Protein AF-A0A8S3FW99-F1 (afdb_monomer)

Sequence (190 aa):
FTRSGIALKIKQLPKLVEIVDQSLYNRVVSLDIELWTFCHRWLFLCFRREFSEEEDTLICFEVVCSHFLEENTLAAERLLHDIQLERAEKKGISTSCSTISTETHSKINEEYGGSFDLFVCIAMISLFRACLFDARDELEALSAIQERQKTLDVRQVLSLAEQLFTIYCKHIATMSSLVTLAATSFDIID

Radius of gyration: 20.22 Å; Cα contacts (8 Å, |Δi|>4): 132; chains: 1; bounding box: 48×47×53 Å

pLDDT: mean 80.84, std 17.65, range [36.06, 98.38]

Nearest PDB structures (foldseek):
  1fkm-assembly1_A  TM=6.945E-01  e=3.158E-02  Saccharomyces cerevisiae
  4ayx-assembly1_A  TM=2.303E-01  e=3.310E+00  Homo sapiens

Structure (mmCIF, N/CA/C/O backbone):
data_AF-A0A8S3FW99-F1
#
_entry.id   AF-A0A8S3FW99-F1
#
loop_
_atom_site.group_PDB
_atom_site.id
_atom_site.type_symbol
_atom_site.label_atom_id
_atom_site.label_alt_id
_atom_site.label_comp_id
_atom_site.label_asym_id
_atom_site.label_entity_id
_atom_site.label_seq_id
_atom_site.pdbx_PDB_ins_code
_atom_site.Cartn_x
_atom_site.Cartn_y
_atom_site.Cartn_z
_atom_site.occupancy
_atom_site.B_iso_or_equiv
_atom_site.auth_seq_id
_atom_site.auth_comp_id
_atom_site.auth_asym_id
_atom_site.auth_atom_id
_atom_site.pdbx_PDB_model_num
ATOM 1 N N . PHE A 1 1 ? 0.950 10.546 -12.100 1.00 50.25 1 PHE A N 1
ATOM 2 C CA . PHE A 1 1 ? -0.344 10.206 -11.470 1.00 50.25 1 PHE A CA 1
ATOM 3 C C . PHE A 1 1 ? -1.527 10.540 -12.385 1.00 50.25 1 PHE A C 1
ATOM 5 O O . PHE A 1 1 ? -2.306 11.440 -12.099 1.00 50.25 1 PHE A O 1
ATOM 12 N N . THR A 1 2 ? -1.680 9.847 -13.515 1.00 59.66 2 THR A N 1
ATOM 13 C CA . THR A 1 2 ? -2.911 9.932 -14.323 1.00 59.66 2 THR A CA 1
ATOM 14 C C . THR A 1 2 ? -3.944 8.943 -13.772 1.00 59.66 2 THR A C 1
ATOM 16 O O . THR A 1 2 ? -3.569 7.913 -13.211 1.00 59.66 2 THR A O 1
ATOM 19 N N . ARG A 1 3 ? -5.249 9.220 -13.929 1.00 59.12 3 ARG A N 1
ATOM 20 C CA . ARG A 1 3 ? -6.316 8.291 -13.492 1.00 59.12 3 ARG A CA 1
ATOM 21 C C . ARG A 1 3 ? -6.171 6.897 -14.115 1.00 59.12 3 ARG A C 1
ATOM 23 O O . ARG A 1 3 ? -6.424 5.905 -13.442 1.00 59.12 3 ARG A O 1
ATOM 30 N N . SER A 1 4 ? -5.716 6.826 -15.369 1.00 63.16 4 SER A N 1
ATOM 31 C CA . SER A 1 4 ? -5.423 5.561 -16.052 1.00 63.16 4 SER A CA 1
ATOM 32 C C . SER A 1 4 ? -4.291 4.780 -15.377 1.00 63.16 4 SER A C 1
ATOM 34 O O . SER A 1 4 ? -4.410 3.570 -15.213 1.00 63.16 4 SER A O 1
ATOM 36 N N . GLY A 1 5 ? -3.240 5.464 -14.915 1.00 79.62 5 GLY A N 1
ATOM 37 C CA . GLY A 1 5 ? -2.130 4.835 -14.196 1.00 79.62 5 GLY A CA 1
ATOM 38 C C . GLY A 1 5 ? -2.535 4.282 -12.828 1.00 79.62 5 GLY A C 1
ATOM 39 O O . GLY A 1 5 ? -2.124 3.186 -12.469 1.00 79.62 5 GLY A O 1
ATOM 40 N N . ILE A 1 6 ? -3.390 4.990 -12.082 1.00 84.62 6 ILE A N 1
ATOM 41 C CA . ILE A 1 6 ? -3.875 4.501 -10.778 1.00 84.62 6 ILE A CA 1
ATOM 42 C C . ILE A 1 6 ? -4.776 3.277 -10.958 1.00 84.62 6 ILE A C 1
ATOM 44 O O . ILE A 1 6 ? -4.629 2.304 -10.229 1.00 84.62 6 ILE A O 1
ATOM 48 N N . ALA A 1 7 ? -5.673 3.282 -11.947 1.00 84.94 7 ALA A N 1
ATOM 49 C CA . ALA A 1 7 ? -6.524 2.125 -12.218 1.00 84.94 7 ALA A CA 1
ATOM 50 C C . ALA A 1 7 ? -5.705 0.867 -12.566 1.00 84.94 7 ALA A C 1
ATOM 52 O O . ALA A 1 7 ? -6.066 -0.228 -12.142 1.00 84.94 7 ALA A O 1
ATOM 53 N N . LEU A 1 8 ? -4.594 1.019 -13.299 1.00 86.44 8 LEU A N 1
ATOM 54 C CA . LEU A 1 8 ? -3.666 -0.082 -13.566 1.00 86.44 8 LEU A CA 1
ATOM 55 C C . LEU A 1 8 ? -3.001 -0.578 -12.273 1.00 86.44 8 LEU A C 1
ATOM 57 O O . LEU A 1 8 ? -3.039 -1.773 -11.997 1.00 86.44 8 LEU A O 1
ATOM 61 N N . LYS A 1 9 ? -2.496 0.341 -11.443 1.00 89.06 9 LYS A N 1
ATOM 62 C CA . LYS A 1 9 ? -1.912 0.036 -10.128 1.00 89.06 9 LYS A CA 1
ATOM 63 C C . LYS A 1 9 ? -2.865 -0.747 -9.220 1.00 89.06 9 LYS A C 1
ATOM 65 O O . LYS A 1 9 ? -2.476 -1.749 -8.628 1.00 89.06 9 LYS A O 1
ATOM 70 N N . ILE A 1 10 ? -4.139 -0.355 -9.165 1.00 89.81 10 ILE A N 1
ATOM 71 C CA . ILE A 1 10 ? -5.154 -1.084 -8.390 1.00 89.81 10 ILE A CA 1
ATOM 72 C C . ILE A 1 10 ? -5.347 -2.515 -8.900 1.00 89.81 10 ILE A C 1
ATOM 74 O O . ILE A 1 10 ? -5.476 -3.432 -8.095 1.00 89.81 10 ILE A O 1
ATOM 78 N N . LYS A 1 11 ? -5.309 -2.737 -10.219 1.00 89.00 11 LYS A N 1
ATOM 79 C CA . LYS A 1 11 ? -5.410 -4.088 -10.796 1.00 89.00 11 LYS A CA 1
ATOM 80 C C . LYS A 1 11 ? -4.202 -4.974 -10.476 1.00 89.00 11 LYS A C 1
ATOM 82 O O . LYS A 1 11 ? -4.342 -6.191 -10.494 1.00 89.00 11 LYS A O 1
ATOM 87 N N . GLN A 1 12 ? -3.043 -4.386 -10.181 1.00 89.62 12 GLN A N 1
ATOM 88 C CA . GLN A 1 12 ? -1.828 -5.124 -9.822 1.00 89.62 12 GLN A CA 1
ATOM 89 C C . GLN A 1 12 ? -1.819 -5.568 -8.351 1.00 89.62 12 GLN A C 1
ATOM 91 O O . GLN A 1 12 ? -1.240 -6.609 -8.037 1.00 89.62 12 GLN A O 1
ATOM 96 N N . LEU A 1 13 ? -2.479 -4.825 -7.451 1.00 90.94 13 LEU A N 1
ATOM 97 C CA . LEU A 1 13 ? -2.467 -5.100 -6.007 1.00 90.94 13 LEU A CA 1
ATOM 98 C C . LEU A 1 13 ? -2.816 -6.549 -5.634 1.00 90.94 13 LEU A C 1
ATOM 100 O O . LEU A 1 13 ? -2.030 -7.140 -4.895 1.00 90.94 13 LEU A O 1
ATOM 104 N N . PRO A 1 14 ? -3.907 -7.167 -6.137 1.00 91.62 14 PRO A N 1
ATOM 105 C CA . PRO A 1 14 ? -4.257 -8.532 -5.750 1.00 91.62 14 PRO A CA 1
ATOM 106 C C . PRO A 1 14 ? -3.128 -9.524 -6.048 1.00 91.62 14 PRO A C 1
ATOM 108 O O . PRO A 1 14 ? -2.795 -10.349 -5.202 1.00 91.62 14 PRO A O 1
ATOM 111 N N . LYS A 1 15 ? -2.489 -9.398 -7.219 1.00 90.56 15 LYS A N 1
ATOM 112 C CA . LYS A 1 15 ? -1.390 -10.279 -7.624 1.00 90.56 15 LYS A CA 1
ATOM 113 C C . LYS A 1 15 ? -0.138 -10.060 -6.779 1.00 90.56 15 LYS A C 1
ATOM 115 O O . LYS A 1 15 ? 0.534 -11.021 -6.419 1.00 90.56 15 LYS A O 1
ATOM 120 N N . LEU A 1 16 ? 0.165 -8.812 -6.430 1.00 92.25 16 LEU A N 1
ATOM 121 C CA . LEU A 1 16 ? 1.292 -8.507 -5.550 1.00 92.25 16 LEU A CA 1
ATOM 122 C C . LEU A 1 16 ? 1.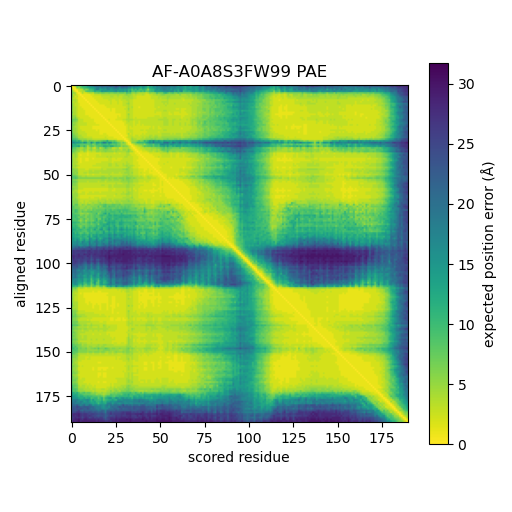066 -9.050 -4.135 1.00 92.25 16 LEU A C 1
ATOM 124 O O . LEU A 1 16 ? 1.985 -9.645 -3.579 1.00 92.25 16 LEU A O 1
ATOM 128 N N . VAL A 1 17 ? -0.145 -8.910 -3.579 1.00 93.88 17 VAL A N 1
ATOM 129 C CA . VAL A 1 17 ? -0.487 -9.489 -2.267 1.00 93.88 17 VAL A CA 1
ATOM 130 C C . VAL A 1 17 ? -0.399 -11.009 -2.306 1.00 93.88 17 VAL A C 1
ATOM 132 O O . VAL A 1 17 ? 0.176 -11.585 -1.395 1.00 93.88 17 VAL A O 1
ATOM 135 N N . GLU A 1 18 ? -0.896 -11.656 -3.362 1.00 93.75 18 GLU A N 1
ATOM 136 C CA . GLU A 1 18 ? -0.771 -13.108 -3.544 1.00 93.75 18 GLU A CA 1
ATOM 137 C C . GLU A 1 18 ? 0.695 -13.569 -3.462 1.00 93.75 18 GLU A C 1
ATOM 139 O O . GLU A 1 18 ? 1.003 -14.529 -2.759 1.00 93.75 18 GLU A O 1
ATOM 144 N N . ILE A 1 19 ? 1.607 -12.845 -4.123 1.00 91.62 19 ILE A N 1
ATOM 145 C CA . ILE A 1 19 ? 3.041 -13.171 -4.148 1.00 91.62 19 ILE A CA 1
ATOM 146 C C . ILE A 1 19 ? 3.689 -13.024 -2.764 1.00 91.62 19 ILE A C 1
ATOM 148 O O . ILE A 1 19 ? 4.514 -13.857 -2.389 1.00 91.62 19 ILE A O 1
ATOM 152 N N . VAL A 1 20 ? 3.364 -11.964 -2.017 1.00 93.06 20 VAL A N 1
ATOM 153 C CA . VAL A 1 20 ? 4.059 -11.656 -0.752 1.00 93.06 20 VAL A CA 1
ATOM 154 C C . VAL A 1 20 ? 3.377 -12.241 0.490 1.00 93.06 20 VAL A C 1
ATOM 156 O O . VAL A 1 20 ? 4.058 -12.509 1.476 1.00 93.06 20 VAL A O 1
ATOM 159 N N . ASP A 1 21 ? 2.058 -12.452 0.460 1.00 94.75 21 ASP A N 1
ATOM 160 C CA . ASP A 1 21 ? 1.259 -13.015 1.555 1.00 94.75 21 ASP A CA 1
ATOM 161 C C . ASP A 1 21 ? -0.040 -13.665 1.033 1.00 94.75 21 ASP A C 1
ATOM 163 O O . ASP A 1 21 ? -1.133 -13.085 1.045 1.00 94.75 21 ASP A O 1
ATOM 167 N N . GLN A 1 22 ? 0.067 -14.932 0.627 1.00 95.12 22 GLN A N 1
ATOM 168 C CA . GLN A 1 22 ? -1.062 -15.729 0.135 1.00 95.12 22 GLN A CA 1
ATOM 169 C C . GLN A 1 22 ? -2.231 -15.815 1.134 1.00 95.12 22 GLN A C 1
ATOM 171 O O . GLN A 1 22 ? -3.397 -15.861 0.739 1.00 95.12 22 GLN A O 1
ATOM 176 N N . SER A 1 23 ? -1.943 -15.864 2.439 1.00 96.56 23 SER A N 1
ATOM 177 C CA . SER A 1 23 ? -2.980 -15.995 3.466 1.00 96.56 23 SER A CA 1
ATOM 178 C C . SER A 1 23 ? -3.817 -14.722 3.565 1.00 96.56 23 SER A C 1
ATOM 180 O O . SER A 1 23 ? -5.042 -14.806 3.672 1.00 96.56 23 SER A O 1
ATOM 182 N N . LEU A 1 24 ? -3.170 -13.558 3.493 1.00 95.19 24 LEU A N 1
ATOM 183 C CA . LEU A 1 24 ? -3.846 -12.267 3.446 1.00 95.19 24 LEU A CA 1
ATOM 184 C C . LEU A 1 24 ? -4.660 -12.113 2.162 1.00 95.19 24 LEU A C 1
ATOM 186 O O . LEU A 1 24 ? -5.820 -11.717 2.237 1.00 95.19 24 LEU A O 1
ATOM 190 N N . TYR A 1 25 ? -4.093 -12.486 1.010 1.00 95.06 25 TYR A N 1
ATOM 191 C CA . TYR A 1 25 ? -4.806 -12.473 -0.271 1.00 95.06 25 TYR A CA 1
ATOM 192 C C . TYR A 1 25 ? -6.108 -13.278 -0.198 1.00 95.06 25 TYR A C 1
ATOM 194 O O . TYR A 1 25 ? -7.185 -12.738 -0.451 1.00 95.06 25 TYR A O 1
ATOM 202 N N . ASN A 1 26 ? -6.022 -14.542 0.232 1.00 95.00 26 ASN A N 1
ATOM 203 C CA . ASN A 1 26 ? -7.188 -15.416 0.361 1.00 95.00 26 ASN A CA 1
ATOM 204 C C . ASN A 1 26 ? -8.242 -14.802 1.286 1.00 95.00 26 ASN A C 1
ATOM 206 O O . ASN A 1 26 ? -9.439 -14.903 1.018 1.00 95.00 26 ASN A O 1
ATOM 210 N N . ARG A 1 27 ? -7.804 -14.145 2.368 1.00 94.31 27 ARG A N 1
ATOM 211 C CA . ARG A 1 27 ? -8.720 -13.500 3.301 1.00 94.31 27 ARG A CA 1
ATOM 212 C C . ARG A 1 27 ? -9.436 -12.309 2.672 1.00 94.31 27 ARG A C 1
ATOM 214 O O . ARG A 1 27 ? -10.660 -12.251 2.756 1.00 94.31 27 ARG A O 1
ATOM 221 N N . VAL A 1 28 ? -8.707 -11.402 2.027 1.00 91.06 28 VAL A N 1
ATOM 222 C CA . VAL A 1 28 ? -9.295 -10.225 1.367 1.00 91.06 28 VAL A CA 1
ATOM 223 C C . VAL A 1 28 ? -10.283 -10.650 0.278 1.00 91.06 28 VAL A C 1
ATOM 225 O O . VAL A 1 28 ? -11.383 -10.112 0.223 1.00 91.06 28 VAL A O 1
ATOM 228 N N . VAL A 1 29 ? -9.941 -11.669 -0.519 1.00 91.38 29 VAL A N 1
ATOM 229 C CA . VAL A 1 29 ? -10.847 -12.235 -1.534 1.00 91.38 29 VAL A CA 1
ATOM 230 C C . VAL A 1 29 ? -12.088 -12.869 -0.898 1.00 91.38 29 VAL A C 1
ATOM 232 O O . VAL A 1 29 ? -13.190 -12.675 -1.395 1.00 91.38 29 VAL A O 1
ATOM 235 N N . SER A 1 30 ? -11.945 -13.598 0.217 1.00 91.94 30 SER A N 1
ATOM 236 C CA . SER A 1 30 ? -13.082 -14.262 0.885 1.00 91.94 30 SER A CA 1
ATOM 237 C C . SER A 1 30 ? -14.131 -13.303 1.446 1.00 91.94 30 SER A C 1
ATOM 239 O O . SER A 1 30 ? -15.276 -13.697 1.644 1.00 91.94 30 SER A O 1
ATOM 241 N N . LEU A 1 31 ? -13.727 -12.070 1.740 1.00 88.62 31 LEU A N 1
ATOM 242 C CA . LEU A 1 31 ? -14.602 -11.033 2.269 1.00 88.62 31 LEU A CA 1
ATOM 243 C C . LEU A 1 31 ? -15.335 -10.271 1.149 1.00 88.62 31 LEU A C 1
ATOM 245 O O . LEU A 1 31 ? -16.085 -9.355 1.465 1.00 88.62 31 LEU A O 1
ATOM 249 N N . ASP A 1 32 ? -15.102 -10.641 -0.122 1.00 76.88 32 ASP A N 1
ATOM 250 C CA . ASP A 1 32 ? -15.601 -9.976 -1.340 1.00 76.88 32 ASP A CA 1
ATOM 251 C C . ASP A 1 32 ? -15.377 -8.459 -1.333 1.00 76.88 32 ASP A C 1
ATOM 253 O O . ASP A 1 32 ? -16.127 -7.690 -1.921 1.00 76.88 32 ASP A O 1
ATOM 257 N N . ILE A 1 33 ? -14.341 -8.011 -0.618 1.00 65.88 33 ILE A N 1
ATOM 258 C CA . ILE A 1 33 ? -14.142 -6.586 -0.407 1.00 65.88 33 ILE A CA 1
ATOM 259 C C . ILE A 1 33 ? -13.664 -5.995 -1.720 1.00 65.88 33 ILE A C 1
ATOM 261 O O . ILE A 1 33 ? -12.615 -6.389 -2.249 1.00 65.88 33 ILE A O 1
ATOM 265 N N . GLU A 1 34 ? -14.289 -4.903 -2.133 1.00 73.94 34 GLU A N 1
ATOM 266 C CA . GLU A 1 34 ? -13.664 -3.944 -3.028 1.00 73.94 34 GLU A CA 1
ATOM 267 C C . GLU A 1 34 ? -12.496 -3.206 -2.323 1.00 73.94 34 GLU A C 1
ATOM 269 O O . GLU A 1 34 ? -12.219 -2.038 -2.576 1.00 73.94 34 GLU A O 1
ATOM 274 N N . LEU A 1 35 ? -11.738 -3.870 -1.437 1.00 69.94 35 LEU A N 1
ATOM 275 C CA . LEU A 1 35 ? -10.621 -3.289 -0.687 1.00 69.94 35 LEU A CA 1
ATOM 276 C C . LEU A 1 35 ? -9.580 -2.704 -1.634 1.00 69.94 35 LEU A C 1
ATOM 278 O O . LEU A 1 35 ? -8.962 -1.676 -1.368 1.00 69.94 35 LEU A O 1
ATOM 282 N N . TRP A 1 36 ? -9.416 -3.351 -2.783 1.00 82.06 36 TRP A N 1
ATOM 283 C CA . TRP A 1 36 ? -8.544 -2.877 -3.841 1.00 82.06 36 TRP A CA 1
ATOM 284 C C . TRP A 1 36 ? -8.996 -1.503 -4.352 1.00 82.06 36 TRP A C 1
ATOM 286 O O . TRP A 1 36 ? -8.158 -0.641 -4.602 1.00 82.06 36 TRP A O 1
ATOM 296 N N . THR A 1 37 ? -10.304 -1.233 -4.433 1.00 78.75 37 THR A N 1
ATOM 297 C CA . THR A 1 37 ? -10.816 0.104 -4.772 1.00 78.75 37 THR A CA 1
ATOM 298 C C . THR A 1 37 ? -10.638 1.086 -3.613 1.00 78.75 37 THR A C 1
ATOM 300 O O . THR A 1 37 ? -10.374 2.261 -3.866 1.00 78.75 37 THR A O 1
ATOM 303 N N . PHE A 1 38 ? -10.643 0.634 -2.354 1.00 81.50 38 PHE A N 1
ATOM 304 C CA . PHE A 1 38 ? -10.309 1.482 -1.201 1.00 81.50 38 PHE A CA 1
ATOM 305 C C . PHE A 1 38 ? -8.886 2.061 -1.301 1.00 81.50 38 PHE A C 1
ATOM 307 O O . PHE A 1 38 ? -8.672 3.256 -1.060 1.00 81.50 38 PHE A O 1
ATOM 314 N N . CYS A 1 39 ? -7.925 1.266 -1.786 1.00 90.31 39 CYS A N 1
ATOM 315 C CA . CYS A 1 39 ? -6.560 1.726 -2.055 1.00 90.31 39 CYS A CA 1
ATOM 316 C C . CYS A 1 39 ? -6.485 2.826 -3.132 1.00 90.31 39 CYS A C 1
ATOM 318 O O . CYS A 1 39 ? -5.484 3.543 -3.200 1.00 90.31 39 CYS A O 1
ATOM 320 N N . HIS A 1 40 ? -7.534 3.037 -3.942 1.00 90.12 40 HIS A N 1
ATOM 321 C CA . HIS A 1 40 ? -7.572 4.141 -4.906 1.00 90.12 40 HIS A CA 1
ATOM 322 C C . HIS A 1 40 ? -7.387 5.487 -4.202 1.00 90.12 40 HIS A C 1
ATOM 324 O O . HIS A 1 40 ? -6.629 6.327 -4.682 1.00 90.12 40 HIS A O 1
ATOM 330 N N . ARG A 1 41 ? -8.049 5.706 -3.054 1.00 90.38 41 ARG A N 1
ATOM 331 C CA . ARG A 1 41 ? -7.915 6.962 -2.298 1.00 90.38 41 ARG A CA 1
ATOM 332 C C . ARG A 1 41 ? -6.488 7.149 -1.790 1.00 90.38 41 ARG A C 1
ATOM 334 O O . ARG A 1 41 ? -5.965 8.259 -1.877 1.00 90.38 41 ARG A O 1
ATOM 341 N N . TRP A 1 42 ? -5.882 6.076 -1.284 1.00 93.25 42 TRP A N 1
ATOM 342 C CA . TRP A 1 42 ? -4.515 6.080 -0.768 1.00 93.25 42 TRP A CA 1
ATOM 343 C C . TRP A 1 42 ? -3.524 6.507 -1.847 1.00 93.25 42 TRP A C 1
ATOM 345 O O . TRP A 1 42 ? -2.809 7.489 -1.665 1.00 93.25 42 TRP A O 1
ATOM 355 N N . LEU A 1 43 ? -3.564 5.852 -3.008 1.00 92.44 43 LEU A N 1
ATOM 356 C CA . LEU A 1 43 ? -2.680 6.170 -4.129 1.00 92.44 43 LEU A CA 1
ATOM 357 C C . LEU A 1 43 ? -2.972 7.549 -4.729 1.00 92.44 43 LEU A C 1
ATOM 359 O O . LEU A 1 43 ? -2.051 8.309 -5.014 1.00 92.44 43 LEU A O 1
ATOM 363 N N . PHE A 1 44 ? -4.250 7.902 -4.908 1.00 91.12 44 PHE A N 1
ATOM 364 C CA . PHE A 1 44 ? -4.643 9.177 -5.517 1.00 91.12 44 PHE A CA 1
ATOM 365 C C . PHE A 1 44 ? -4.203 10.387 -4.689 1.00 91.12 44 PHE A C 1
ATOM 367 O O . PHE A 1 44 ? -3.870 11.429 -5.250 1.00 91.12 44 PHE A O 1
ATOM 374 N N . LEU A 1 45 ? -4.202 10.256 -3.362 1.00 91.56 45 LEU A N 1
ATOM 375 C CA . LEU A 1 45 ? -3.792 11.318 -2.448 1.00 91.56 45 LEU A CA 1
ATOM 376 C C . LEU A 1 45 ? -2.359 11.155 -1.940 1.00 91.56 45 LEU A C 1
ATOM 378 O O . LEU A 1 45 ? -1.981 11.890 -1.031 1.00 91.56 45 LEU A O 1
ATOM 382 N N . CYS A 1 46 ? -1.583 10.209 -2.480 1.00 91.44 46 CYS A N 1
ATOM 383 C CA . CYS A 1 46 ? -0.253 9.849 -1.980 1.00 91.44 46 CYS A CA 1
ATOM 384 C C . CYS A 1 46 ? -0.232 9.721 -0.447 1.00 91.44 46 CYS A C 1
ATOM 386 O O . CYS A 1 46 ? 0.584 10.343 0.225 1.00 91.44 46 CYS A O 1
ATOM 388 N N . PHE A 1 47 ? -1.202 8.988 0.104 1.00 93.94 47 PHE A N 1
ATOM 389 C CA . PHE A 1 47 ? -1.343 8.681 1.531 1.00 93.94 47 PHE A CA 1
ATOM 390 C C . PHE A 1 47 ? -1.566 9.884 2.467 1.00 93.94 47 PHE A C 1
ATOM 392 O O . PHE A 1 47 ? -1.637 9.710 3.682 1.00 93.94 47 PHE A O 1
ATOM 399 N N . ARG A 1 48 ? -1.803 11.096 1.936 1.00 90.44 48 ARG A N 1
ATOM 400 C CA . ARG A 1 48 ? -1.980 12.332 2.732 1.00 90.44 48 ARG A CA 1
ATOM 401 C C . ARG A 1 48 ? -3.096 12.306 3.774 1.00 90.44 48 ARG A C 1
ATOM 403 O O . ARG A 1 48 ? -3.168 13.177 4.631 1.00 90.44 48 ARG A O 1
ATOM 410 N N . ARG A 1 49 ? -4.033 11.366 3.661 1.00 91.44 49 ARG A N 1
ATOM 411 C CA . ARG A 1 49 ? -5.173 11.235 4.574 1.00 91.44 49 ARG A CA 1
ATOM 412 C C . ARG A 1 49 ? -5.042 10.084 5.554 1.00 91.44 49 ARG A C 1
ATOM 414 O O . ARG A 1 49 ? -5.957 9.896 6.350 1.00 91.44 49 ARG A O 1
ATOM 421 N N . GLU A 1 50 ? -3.931 9.366 5.542 1.00 91.88 50 GLU A N 1
ATOM 422 C CA . GLU A 1 50 ? -3.836 8.093 6.248 1.00 91.88 50 GLU A CA 1
ATOM 423 C C . GLU A 1 50 ? -3.144 8.231 7.608 1.00 91.88 50 GLU A C 1
ATOM 425 O O . GLU A 1 50 ? -3.543 7.541 8.530 1.00 91.88 50 GLU A O 1
ATOM 430 N N . PHE A 1 51 ? -2.260 9.214 7.803 1.00 94.38 51 PHE A N 1
ATOM 431 C CA . PHE A 1 51 ? -1.550 9.439 9.076 1.00 94.38 51 PHE A CA 1
ATOM 432 C C . PHE A 1 51 ? -2.175 10.569 9.912 1.00 94.38 51 PHE A C 1
ATOM 434 O O . PHE A 1 51 ? -2.880 11.425 9.359 1.00 94.38 51 PHE A O 1
ATOM 441 N N . SER A 1 52 ? -2.005 10.546 11.241 1.00 91.38 52 SER A N 1
ATOM 442 C CA . SER A 1 52 ? -2.532 11.594 12.134 1.00 91.38 52 SER A CA 1
ATOM 443 C C . SER A 1 52 ? -1.711 12.876 12.048 1.00 91.38 52 SER A C 1
ATOM 445 O O . SER A 1 52 ? -2.293 13.949 11.890 1.00 91.38 52 SER A O 1
ATOM 447 N N . GLU A 1 53 ? -0.386 12.745 12.082 1.00 93.00 53 GLU A N 1
ATOM 448 C CA . GLU A 1 53 ? 0.541 13.868 12.067 1.00 93.00 53 GLU A CA 1
ATOM 449 C C . GLU A 1 53 ? 0.893 14.292 10.635 1.00 93.00 53 GLU A C 1
ATOM 451 O O . GLU A 1 53 ? 1.038 13.477 9.714 1.00 93.00 53 GLU A O 1
ATOM 456 N N . GLU A 1 54 ? 1.050 15.601 10.435 1.00 93.75 54 GLU A N 1
ATOM 457 C CA . GLU A 1 54 ? 1.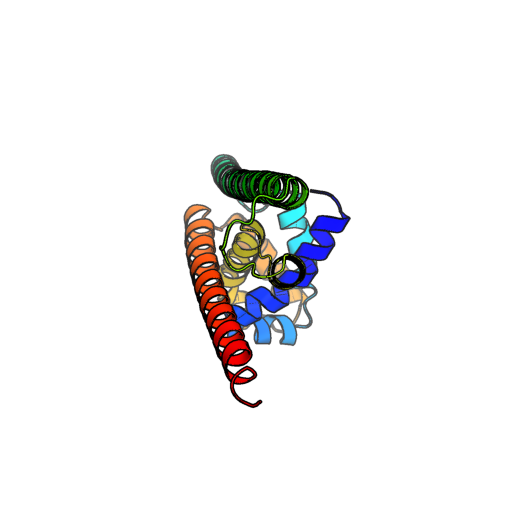484 16.154 9.148 1.00 93.75 54 GLU A CA 1
ATOM 458 C C . GLU A 1 54 ? 2.927 15.740 8.822 1.00 93.75 54 GLU A C 1
ATOM 460 O O . GLU A 1 54 ? 3.227 15.428 7.671 1.00 93.75 54 GLU A O 1
ATOM 465 N N . GLU A 1 55 ? 3.794 15.651 9.835 1.00 95.62 55 GLU A N 1
ATOM 466 C CA . GLU A 1 55 ? 5.176 15.181 9.687 1.00 95.62 55 GLU A CA 1
ATOM 467 C C . GLU A 1 55 ? 5.230 13.754 9.124 1.00 95.62 55 GLU A C 1
ATOM 469 O O . GLU A 1 55 ? 5.931 13.503 8.146 1.00 95.62 55 GLU A O 1
ATOM 474 N N . ASP A 1 56 ? 4.415 12.840 9.654 1.00 95.81 56 ASP A N 1
ATOM 475 C CA . ASP A 1 56 ? 4.334 11.461 9.163 1.00 95.81 56 ASP A CA 1
ATOM 476 C C . ASP A 1 56 ? 3.872 11.400 7.703 1.00 95.81 56 ASP A C 1
ATOM 478 O O . ASP A 1 56 ? 4.393 10.640 6.882 1.00 95.81 56 ASP A O 1
ATOM 482 N N . THR A 1 57 ? 2.912 12.255 7.352 1.00 95.00 57 THR A N 1
ATOM 483 C CA . THR A 1 57 ? 2.448 12.394 5.971 1.00 95.00 57 THR A CA 1
ATOM 484 C C . THR A 1 57 ? 3.569 12.863 5.041 1.00 95.00 57 THR A C 1
ATOM 486 O O . THR A 1 57 ? 3.704 12.330 3.936 1.00 95.00 57 THR A O 1
ATOM 489 N N . LEU A 1 58 ? 4.371 13.841 5.471 1.00 95.62 58 LEU A N 1
ATOM 490 C CA . LEU A 1 58 ? 5.505 14.351 4.701 1.00 95.62 58 LEU A CA 1
ATOM 491 C C . LEU A 1 58 ? 6.590 13.287 4.532 1.00 95.62 58 LEU A C 1
ATOM 493 O O . LEU A 1 58 ? 7.032 13.076 3.407 1.00 95.62 58 LEU A O 1
ATOM 497 N N . ILE A 1 59 ? 6.934 12.552 5.592 1.00 96.62 59 ILE A N 1
ATOM 498 C CA . ILE A 1 59 ? 7.910 11.454 5.533 1.00 96.62 59 ILE A CA 1
ATOM 499 C C . ILE A 1 59 ? 7.472 10.398 4.511 1.00 96.62 59 ILE A C 1
ATOM 501 O O . ILE A 1 59 ? 8.251 10.011 3.638 1.00 96.62 59 ILE A O 1
ATOM 505 N N . CYS A 1 60 ? 6.215 9.947 4.577 1.00 96.81 60 CYS A N 1
ATOM 506 C CA . CYS A 1 60 ? 5.685 8.975 3.619 1.00 96.81 60 CYS A CA 1
ATOM 507 C C . CYS A 1 60 ? 5.754 9.507 2.181 1.00 96.81 60 CYS A C 1
ATOM 509 O O . CYS A 1 60 ? 6.202 8.807 1.270 1.00 96.81 60 CYS A O 1
ATOM 511 N N . PHE A 1 61 ? 5.348 10.763 1.980 1.00 94.94 61 PHE A N 1
ATOM 512 C CA . PHE A 1 61 ? 5.378 11.409 0.674 1.00 94.94 61 PHE A CA 1
ATOM 513 C C . PHE A 1 61 ? 6.802 11.515 0.111 1.00 94.94 61 PHE A C 1
ATOM 515 O O . PHE A 1 61 ? 7.021 11.159 -1.045 1.00 94.94 61 PHE A O 1
ATOM 522 N N . GLU A 1 62 ? 7.767 11.960 0.915 1.00 94.94 62 GLU A N 1
ATOM 523 C CA . GLU A 1 62 ? 9.170 12.103 0.516 1.00 94.94 62 GLU A CA 1
ATOM 524 C C . GLU A 1 62 ? 9.785 10.765 0.106 1.00 94.94 62 GLU A C 1
ATOM 526 O O . GLU A 1 62 ? 10.414 10.681 -0.951 1.00 94.94 62 GLU A O 1
ATOM 531 N N . VAL A 1 63 ? 9.555 9.704 0.883 1.00 95.12 63 VAL A N 1
ATOM 532 C CA . VAL A 1 63 ? 10.071 8.363 0.570 1.00 95.12 63 VAL A CA 1
ATOM 533 C C . VAL A 1 63 ? 9.442 7.816 -0.713 1.00 95.12 63 VAL A C 1
ATOM 535 O O . VAL A 1 63 ? 10.161 7.391 -1.618 1.00 95.12 63 VAL A O 1
ATOM 538 N N . VAL A 1 64 ? 8.113 7.889 -0.851 1.00 92.94 64 VAL A N 1
ATOM 539 C CA . VAL A 1 64 ? 7.411 7.432 -2.064 1.00 92.94 64 VAL A CA 1
ATOM 540 C C . VAL A 1 64 ? 7.874 8.202 -3.303 1.00 92.94 64 VAL A C 1
ATOM 542 O O . VAL A 1 64 ? 8.113 7.606 -4.354 1.00 92.94 64 VAL A O 1
ATOM 545 N N . CYS A 1 65 ? 8.028 9.523 -3.200 1.00 89.56 65 CYS A N 1
ATOM 546 C CA . CYS A 1 65 ? 8.518 10.341 -4.304 1.00 89.56 65 CYS A CA 1
ATOM 547 C C . CYS A 1 65 ? 9.983 10.056 -4.641 1.00 89.56 65 CYS A C 1
ATOM 549 O O . CYS A 1 65 ? 10.323 10.056 -5.822 1.00 89.56 65 CYS A O 1
ATOM 551 N N . SER A 1 66 ? 10.830 9.783 -3.648 1.00 89.94 66 SER A N 1
ATOM 552 C CA . SER A 1 66 ? 12.238 9.438 -3.871 1.00 89.94 66 SER A CA 1
ATOM 553 C C . SER A 1 66 ? 12.365 8.149 -4.680 1.00 89.94 66 SER A C 1
ATOM 555 O O . SER A 1 66 ? 13.028 8.154 -5.716 1.00 89.94 66 SER A O 1
ATOM 557 N N . HIS A 1 67 ? 11.633 7.096 -4.299 1.00 89.38 67 HIS A N 1
ATOM 558 C CA . HIS A 1 67 ? 11.577 5.853 -5.076 1.00 89.38 67 HIS A CA 1
ATOM 559 C C . HIS A 1 67 ? 11.032 6.073 -6.490 1.00 89.38 67 HIS A C 1
ATOM 561 O O . HIS A 1 67 ? 11.604 5.582 -7.458 1.00 89.38 67 HIS A O 1
ATOM 567 N N . PHE A 1 68 ? 9.964 6.859 -6.644 1.00 82.44 68 PHE A N 1
ATOM 568 C CA . PHE A 1 68 ? 9.417 7.169 -7.967 1.00 82.44 68 PHE A CA 1
ATOM 569 C C . PHE A 1 68 ? 10.425 7.906 -8.866 1.00 82.44 68 PHE A C 1
ATOM 571 O O . PHE A 1 68 ? 10.491 7.660 -10.072 1.00 82.44 68 PHE A O 1
ATOM 578 N N . LEU A 1 69 ? 11.203 8.835 -8.307 1.00 76.25 69 LEU A N 1
ATOM 579 C CA . LEU A 1 69 ? 12.244 9.546 -9.049 1.00 76.25 69 LEU A CA 1
ATOM 580 C C . LEU A 1 69 ? 13.404 8.620 -9.420 1.00 76.25 69 LEU A C 1
ATOM 582 O O . LEU A 1 69 ? 13.889 8.692 -10.549 1.00 76.25 69 LEU A O 1
ATOM 586 N N . GLU A 1 70 ? 13.817 7.740 -8.512 1.00 82.69 70 GLU A N 1
ATOM 587 C CA . GLU A 1 70 ? 14.848 6.732 -8.763 1.00 82.69 70 GLU A CA 1
ATOM 588 C C . GLU A 1 70 ? 14.428 5.767 -9.883 1.00 82.69 70 GLU A C 1
ATOM 590 O O . GLU A 1 70 ? 15.159 5.613 -10.863 1.00 82.69 70 GLU A O 1
ATOM 595 N N . GLU A 1 71 ? 13.217 5.203 -9.806 1.00 77.62 71 GLU A N 1
ATOM 596 C CA . GLU A 1 71 ? 12.643 4.320 -10.832 1.00 77.62 71 GLU A CA 1
ATOM 597 C C . GLU A 1 71 ? 12.648 4.990 -12.217 1.00 77.62 71 GLU A C 1
ATOM 599 O O . GLU A 1 71 ? 13.093 4.400 -13.204 1.00 77.62 71 GLU A O 1
ATOM 604 N N . ASN A 1 72 ? 12.204 6.249 -12.296 1.00 70.94 72 ASN A N 1
ATOM 605 C CA . ASN A 1 72 ? 12.180 6.994 -13.556 1.00 70.94 72 ASN A CA 1
ATOM 606 C C . ASN A 1 72 ? 13.578 7.352 -14.068 1.00 70.94 72 ASN A C 1
ATOM 608 O O . ASN A 1 72 ? 13.791 7.372 -15.280 1.00 70.94 72 ASN A O 1
ATOM 612 N N . THR A 1 73 ? 14.524 7.639 -13.171 1.00 73.69 73 THR A N 1
ATOM 613 C CA . THR A 1 73 ? 15.913 7.939 -13.544 1.00 73.69 73 THR A CA 1
ATOM 614 C C . THR A 1 73 ? 16.560 6.705 -14.161 1.00 73.69 73 THR A C 1
ATOM 616 O O . THR A 1 73 ? 17.067 6.775 -15.280 1.00 73.69 73 THR A O 1
ATOM 619 N N . LEU A 1 74 ? 16.430 5.548 -13.506 1.00 75.88 74 LEU A N 1
ATOM 620 C CA . LEU A 1 74 ? 16.915 4.269 -14.024 1.00 75.88 74 LEU A CA 1
ATOM 621 C C . LEU A 1 74 ? 16.246 3.897 -15.355 1.00 75.88 74 LEU A C 1
ATOM 623 O O . LEU A 1 74 ? 16.911 3.409 -16.270 1.00 75.88 74 LEU A O 1
ATOM 627 N N . ALA A 1 75 ? 14.939 4.135 -15.497 1.00 73.06 75 ALA A N 1
ATOM 628 C CA . ALA A 1 75 ? 14.229 3.897 -16.752 1.00 73.06 75 ALA A CA 1
ATOM 629 C C . ALA A 1 75 ? 14.735 4.804 -17.890 1.00 73.06 75 ALA A C 1
ATOM 631 O O . ALA A 1 75 ? 14.913 4.337 -19.017 1.00 73.06 75 ALA A O 1
ATOM 632 N N . ALA A 1 76 ? 15.009 6.081 -17.604 1.00 69.19 76 ALA A N 1
ATOM 633 C CA . ALA A 1 76 ? 15.557 7.022 -18.578 1.00 69.19 76 ALA A CA 1
ATOM 634 C C . ALA A 1 76 ? 16.985 6.647 -19.010 1.00 69.19 76 ALA A C 1
ATOM 636 O O . ALA A 1 76 ? 17.299 6.705 -20.199 1.00 69.19 76 ALA A O 1
ATOM 637 N N . GLU A 1 77 ? 17.835 6.220 -18.073 1.00 73.00 77 GLU A N 1
ATOM 638 C CA . GLU A 1 77 ? 19.191 5.742 -18.366 1.00 73.00 77 GLU A CA 1
ATOM 639 C C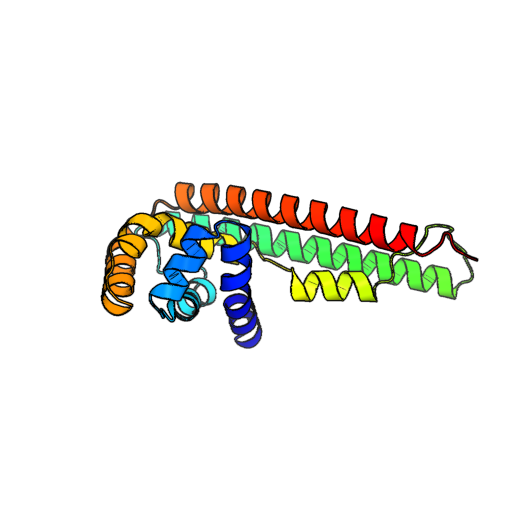 . GLU A 1 77 ? 19.181 4.505 -19.270 1.00 73.00 77 GLU A C 1
ATOM 641 O O . GLU A 1 77 ? 19.914 4.466 -20.261 1.00 73.00 77 GLU A O 1
ATOM 646 N N . ARG A 1 78 ? 18.302 3.530 -18.990 1.00 78.25 78 ARG A N 1
ATOM 647 C CA . ARG A 1 78 ? 18.115 2.344 -19.845 1.00 78.25 78 ARG A CA 1
ATOM 648 C C . ARG A 1 78 ? 17.684 2.729 -21.257 1.00 78.25 78 ARG A C 1
ATOM 650 O O . ARG A 1 78 ? 18.301 2.291 -22.219 1.00 78.25 78 ARG A O 1
ATOM 657 N N . LEU A 1 79 ? 16.701 3.621 -21.385 1.00 75.25 79 LEU A N 1
ATOM 658 C CA . LEU A 1 79 ? 16.240 4.094 -22.692 1.00 75.25 79 LEU A CA 1
ATOM 659 C C . LEU A 1 79 ? 17.364 4.778 -23.488 1.00 75.25 79 LEU A C 1
ATOM 661 O O . LEU A 1 79 ? 17.496 4.565 -24.693 1.00 75.25 79 LEU A O 1
ATOM 665 N N . LEU A 1 80 ? 18.185 5.605 -22.835 1.00 79.94 80 LEU A N 1
ATOM 666 C CA . LEU A 1 80 ? 19.328 6.249 -23.486 1.00 79.94 80 LEU A CA 1
ATOM 667 C C . LEU A 1 80 ? 20.373 5.231 -23.945 1.00 79.94 80 LEU A C 1
ATOM 669 O O . LEU A 1 80 ? 20.898 5.373 -25.052 1.00 79.94 80 LEU A O 1
ATOM 673 N N . HIS A 1 81 ? 20.660 4.225 -23.121 1.00 78.31 81 HIS A N 1
ATOM 674 C CA . HIS A 1 81 ? 21.556 3.130 -23.472 1.00 78.31 81 HIS A CA 1
ATOM 675 C C . HIS A 1 81 ? 21.037 2.352 -24.693 1.00 78.31 81 HIS A C 1
ATOM 677 O O . HIS A 1 81 ? 21.782 2.148 -25.652 1.00 78.31 81 HIS A O 1
ATOM 683 N N . ASP A 1 82 ? 19.748 2.013 -24.722 1.00 78.19 82 ASP A N 1
ATOM 684 C CA . ASP A 1 82 ? 19.128 1.284 -25.835 1.00 78.19 82 ASP A CA 1
ATOM 685 C C . ASP A 1 82 ? 19.182 2.094 -27.141 1.00 78.19 82 ASP A C 1
ATOM 687 O O . ASP A 1 82 ? 19.595 1.589 -28.186 1.00 78.19 82 ASP A O 1
ATOM 691 N N . ILE A 1 83 ? 18.889 3.400 -27.080 1.00 82.44 83 ILE A N 1
ATOM 692 C CA . ILE A 1 83 ? 19.020 4.310 -28.231 1.00 82.44 83 ILE A CA 1
ATOM 693 C C . ILE A 1 83 ? 20.471 4.365 -28.739 1.00 82.44 83 ILE A C 1
ATOM 695 O O . ILE A 1 83 ? 20.707 4.489 -29.945 1.00 82.44 83 ILE A O 1
ATOM 699 N N . GLN A 1 84 ? 21.460 4.332 -27.842 1.00 85.38 84 GLN A N 1
ATOM 700 C CA . GLN A 1 84 ? 22.873 4.315 -28.226 1.00 85.38 84 GLN A CA 1
ATOM 701 C C . GLN A 1 84 ? 23.250 2.999 -28.913 1.00 85.38 84 GLN A C 1
ATOM 703 O O . GLN A 1 84 ? 23.941 3.046 -29.935 1.00 85.38 84 GLN A O 1
ATOM 708 N N . LEU A 1 85 ? 22.757 1.866 -28.406 1.00 81.00 85 LEU A N 1
ATOM 709 C CA . LEU A 1 85 ? 22.978 0.543 -28.987 1.00 81.00 85 LEU A CA 1
ATOM 710 C C . LEU A 1 85 ? 22.396 0.463 -30.404 1.00 81.00 85 LEU A C 1
ATOM 712 O O . LEU A 1 85 ? 23.132 0.186 -31.350 1.00 81.00 85 LEU A O 1
ATOM 716 N N . GLU A 1 86 ? 21.130 0.852 -30.590 1.00 83.38 86 GLU A N 1
ATOM 717 C CA . GLU A 1 86 ? 20.490 0.881 -31.914 1.00 83.38 86 GLU A CA 1
ATOM 718 C C . GLU A 1 86 ? 21.247 1.772 -32.911 1.00 83.38 86 GLU A C 1
ATOM 720 O O . GLU A 1 86 ? 21.336 1.484 -34.109 1.00 83.38 86 GLU A O 1
ATOM 725 N N . ARG A 1 87 ? 21.793 2.902 -32.442 1.00 84.75 87 ARG A N 1
ATOM 726 C CA . ARG A 1 87 ? 22.594 3.808 -33.280 1.00 84.75 87 ARG A CA 1
ATOM 727 C C . ARG A 1 87 ? 23.950 3.210 -33.650 1.00 84.75 87 ARG A C 1
ATOM 729 O O . ARG A 1 87 ? 24.454 3.539 -34.725 1.00 84.75 87 ARG A O 1
ATOM 736 N N . ALA A 1 88 ? 24.550 2.393 -32.787 1.00 81.12 88 ALA A N 1
ATOM 737 C CA . ALA A 1 88 ? 25.801 1.692 -33.066 1.00 81.12 88 ALA A CA 1
ATOM 738 C C . ALA A 1 88 ? 25.585 0.548 -34.071 1.00 81.12 88 ALA A C 1
ATOM 740 O O . ALA A 1 88 ? 26.331 0.447 -35.049 1.00 81.12 88 ALA A O 1
ATOM 741 N N . GLU A 1 89 ? 24.504 -0.219 -33.907 1.00 80.88 89 GLU A N 1
ATOM 742 C CA . GLU A 1 89 ? 24.085 -1.275 -34.837 1.00 80.88 89 GLU A CA 1
ATOM 743 C C . GLU A 1 89 ? 23.801 -0.715 -36.236 1.00 80.88 89 GLU A C 1
ATOM 745 O O . GLU A 1 89 ? 24.341 -1.204 -37.229 1.00 80.88 89 GLU A O 1
ATOM 750 N N . LYS A 1 90 ? 23.052 0.395 -36.330 1.00 80.19 90 LYS A N 1
ATOM 751 C CA . LYS A 1 90 ? 22.781 1.091 -37.606 1.00 80.19 90 LYS A CA 1
ATOM 752 C C . LYS A 1 90 ? 24.040 1.641 -38.287 1.00 80.19 90 LYS A C 1
ATOM 754 O O . LYS A 1 90 ? 24.011 1.910 -39.485 1.00 80.19 90 LYS A O 1
ATOM 759 N N . LYS A 1 91 ? 25.140 1.819 -37.550 1.00 82.19 91 LYS A N 1
ATOM 760 C CA . LYS A 1 91 ? 26.447 2.244 -38.080 1.00 82.19 91 LYS A CA 1
ATOM 761 C C . LYS A 1 91 ? 27.372 1.069 -38.425 1.00 82.19 91 LYS A C 1
ATOM 763 O O . LYS A 1 91 ? 28.516 1.309 -38.800 1.00 82.19 91 LYS A O 1
ATOM 768 N N . GLY A 1 92 ? 26.897 -0.175 -38.321 1.00 67.50 92 GLY A N 1
ATOM 769 C CA . GLY A 1 92 ? 27.672 -1.375 -38.648 1.00 67.50 92 GLY A CA 1
ATOM 770 C C . GLY A 1 92 ? 28.742 -1.730 -37.612 1.00 67.50 92 GLY A C 1
ATOM 771 O O . GLY A 1 92 ? 29.656 -2.490 -37.920 1.00 67.50 92 GLY A O 1
ATOM 772 N N . ILE A 1 93 ? 28.655 -1.183 -36.394 1.00 65.12 93 ILE A N 1
ATOM 773 C CA . ILE A 1 93 ? 29.547 -1.543 -35.288 1.00 65.12 93 ILE A CA 1
ATOM 774 C C . ILE A 1 93 ? 28.913 -2.741 -34.577 1.00 65.12 93 ILE A C 1
ATOM 776 O O . ILE A 1 93 ? 28.035 -2.581 -33.731 1.00 65.12 93 ILE A O 1
ATOM 780 N N . SER A 1 94 ? 29.323 -3.953 -34.958 1.00 56.00 94 SER A N 1
ATOM 781 C CA . SER A 1 94 ? 28.892 -5.1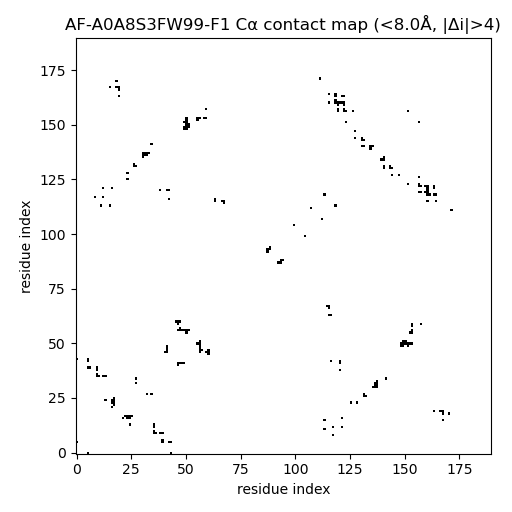88 -34.298 1.00 56.00 94 SER A CA 1
ATOM 782 C C . SER A 1 94 ? 29.514 -5.281 -32.905 1.00 56.00 94 SER A C 1
ATOM 784 O O . SER A 1 94 ? 30.653 -5.717 -32.749 1.00 56.00 94 SER A O 1
ATOM 786 N N . THR A 1 95 ? 28.766 -4.873 -31.883 1.00 55.53 95 THR A N 1
ATOM 787 C CA . THR A 1 95 ? 29.125 -5.144 -30.487 1.00 55.53 95 THR A CA 1
ATOM 788 C C . THR A 1 95 ? 28.576 -6.523 -30.128 1.00 55.53 95 THR A C 1
ATOM 790 O O . THR A 1 95 ? 27.368 -6.719 -30.076 1.00 55.53 95 THR A O 1
ATOM 793 N N . SER A 1 96 ? 29.458 -7.499 -29.917 1.00 49.53 96 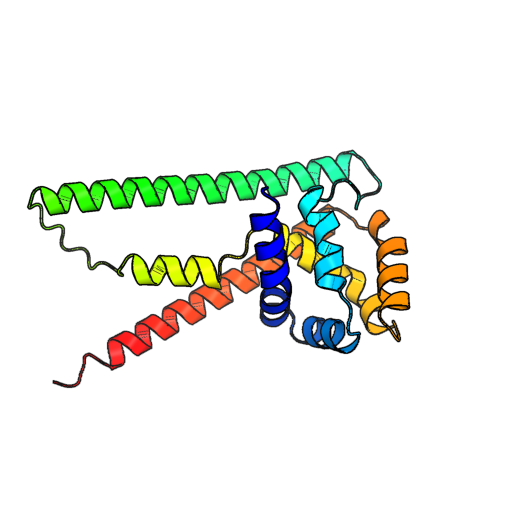SER A N 1
ATOM 794 C CA . SER A 1 96 ? 29.127 -8.895 -29.602 1.00 49.53 96 SER A CA 1
ATOM 795 C C . SER A 1 96 ? 28.642 -9.080 -28.154 1.00 49.53 96 SER A C 1
ATOM 797 O O . SER A 1 96 ? 29.237 -9.843 -27.393 1.00 49.53 96 SER A O 1
ATOM 799 N N . CYS A 1 97 ? 27.596 -8.362 -27.746 1.00 47.75 97 CYS A N 1
ATOM 800 C CA . CYS A 1 97 ? 26.915 -8.596 -26.475 1.00 47.75 97 CYS A CA 1
ATOM 801 C C . CYS A 1 97 ? 25.493 -9.069 -26.782 1.00 47.75 97 CYS A C 1
ATOM 803 O O . CYS A 1 97 ? 24.691 -8.317 -27.329 1.00 47.75 97 CYS A O 1
ATOM 805 N N . SER A 1 98 ? 25.230 -10.345 -26.503 1.00 44.28 98 SER A N 1
ATOM 806 C CA . SER A 1 98 ? 23.970 -11.034 -26.774 1.00 44.28 98 SER A CA 1
ATOM 807 C C . SER A 1 98 ? 22.787 -10.283 -26.165 1.00 44.28 98 SER A C 1
ATOM 809 O O . SER A 1 98 ? 22.668 -10.158 -24.945 1.00 44.28 98 SER A O 1
ATOM 811 N N . THR A 1 99 ? 21.918 -9.796 -27.037 1.00 44.72 99 THR A N 1
ATOM 812 C CA . THR A 1 99 ? 20.693 -9.075 -26.728 1.00 44.72 99 THR A CA 1
ATOM 813 C C . THR A 1 99 ? 19.634 -10.035 -26.194 1.00 44.72 99 THR A C 1
ATOM 815 O O . THR A 1 99 ? 19.113 -10.882 -26.916 1.00 44.72 99 THR A O 1
ATOM 818 N N . ILE A 1 100 ? 19.257 -9.868 -24.925 1.00 47.72 100 ILE A N 1
ATOM 819 C CA . ILE A 1 100 ? 17.894 -10.202 -24.509 1.00 47.72 100 ILE A CA 1
AT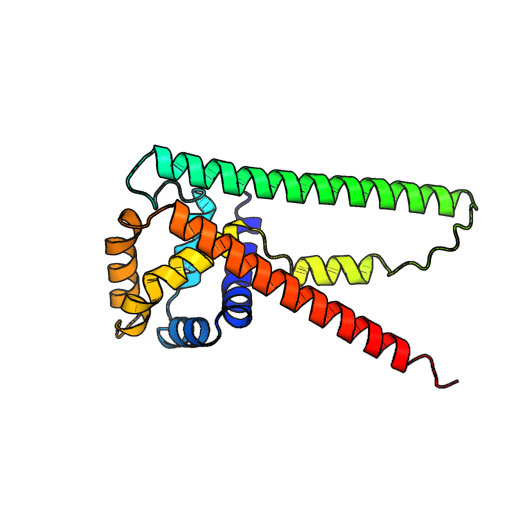OM 820 C C . ILE A 1 100 ? 17.010 -9.188 -25.238 1.00 47.72 100 ILE A C 1
ATOM 822 O O . ILE A 1 100 ? 17.124 -7.984 -25.017 1.00 47.72 100 ILE A O 1
ATOM 826 N N . SER A 1 101 ? 16.194 -9.669 -26.169 1.00 44.22 101 SER A N 1
ATOM 827 C CA . SER A 1 101 ? 15.295 -8.854 -26.981 1.00 44.22 101 SER A CA 1
ATOM 828 C C . SER A 1 101 ? 14.398 -7.970 -26.103 1.00 44.22 101 SER A C 1
ATOM 830 O O . SER A 1 101 ? 13.749 -8.431 -25.159 1.00 44.22 101 SER A O 1
ATOM 832 N N . THR A 1 102 ? 14.357 -6.680 -26.436 1.00 46.97 102 THR A N 1
ATOM 833 C CA . THR A 1 102 ? 13.607 -5.604 -25.764 1.00 46.97 102 THR A CA 1
ATOM 834 C C . THR A 1 102 ? 12.108 -5.897 -25.614 1.00 46.97 102 THR A C 1
ATOM 836 O O . THR A 1 102 ? 11.490 -5.455 -24.646 1.00 46.97 102 THR A O 1
ATOM 839 N N . GLU A 1 103 ? 11.530 -6.720 -26.492 1.00 42.34 103 GLU A N 1
ATOM 840 C CA . GLU A 1 103 ? 10.133 -7.176 -26.405 1.00 42.34 103 GLU A CA 1
ATOM 841 C C . GLU A 1 103 ? 9.855 -8.080 -25.190 1.00 42.34 103 GLU A C 1
ATOM 843 O O . GLU A 1 103 ? 8.745 -8.083 -24.652 1.00 42.34 103 GLU A O 1
ATOM 848 N N . THR A 1 104 ? 10.857 -8.831 -24.727 1.00 40.53 104 THR A N 1
ATOM 849 C CA . THR A 1 104 ? 10.717 -9.748 -23.586 1.00 40.53 104 THR A CA 1
ATOM 850 C C . THR A 1 104 ? 10.799 -8.980 -22.265 1.00 40.53 104 THR A C 1
ATOM 852 O O . THR A 1 104 ? 10.022 -9.226 -21.345 1.00 40.53 104 THR A O 1
ATOM 855 N N . HIS A 1 105 ? 11.680 -7.977 -22.189 1.00 40.78 105 HIS A N 1
ATOM 856 C CA . HIS A 1 105 ? 11.810 -7.114 -21.013 1.00 40.78 105 HIS A CA 1
ATOM 857 C C . HIS A 1 105 ? 10.630 -6.147 -20.841 1.00 40.78 105 HIS A C 1
ATOM 859 O O . HIS A 1 105 ? 10.243 -5.890 -19.701 1.00 40.78 105 HIS A O 1
ATOM 865 N N . SER A 1 106 ? 10.027 -5.641 -21.927 1.00 41.53 106 SER A N 1
ATOM 866 C CA . SER A 1 106 ? 8.868 -4.739 -21.820 1.00 41.53 106 SER A CA 1
ATOM 867 C C . SER A 1 106 ? 7.624 -5.462 -21.294 1.00 41.53 106 SER A C 1
ATOM 869 O O . SER A 1 106 ? 6.929 -4.917 -20.441 1.00 41.53 106 SER A O 1
ATOM 871 N N . LYS A 1 107 ? 7.384 -6.713 -21.717 1.00 39.31 107 LYS A N 1
ATOM 872 C CA . LYS A 1 107 ? 6.264 -7.531 -21.218 1.00 39.31 107 LYS A CA 1
ATOM 873 C C . LYS A 1 107 ? 6.424 -7.911 -19.749 1.00 39.31 107 LYS A C 1
ATOM 875 O O . LYS A 1 107 ? 5.467 -7.801 -18.992 1.00 39.31 107 LYS A O 1
ATOM 880 N N . ILE A 1 108 ? 7.636 -8.274 -19.321 1.00 44.53 108 ILE A N 1
ATOM 881 C CA . ILE A 1 108 ? 7.915 -8.566 -17.906 1.00 44.53 108 ILE A CA 1
ATOM 882 C C . ILE A 1 108 ? 7.715 -7.305 -17.045 1.00 44.53 108 ILE A C 1
ATOM 884 O O . ILE A 1 108 ? 7.164 -7.398 -15.953 1.00 44.53 108 ILE A O 1
ATOM 888 N N . ASN A 1 109 ? 8.089 -6.120 -17.539 1.00 46.09 109 ASN A N 1
ATOM 889 C CA . ASN A 1 109 ? 7.872 -4.860 -16.818 1.00 46.09 109 ASN A CA 1
ATOM 890 C C . ASN A 1 109 ? 6.398 -4.418 -16.776 1.00 46.09 109 ASN A C 1
ATOM 892 O O . ASN A 1 109 ? 5.986 -3.802 -15.797 1.00 46.09 109 ASN A O 1
ATOM 896 N N . GLU A 1 110 ? 5.597 -4.705 -17.804 1.00 50.19 110 GLU A N 1
ATOM 897 C CA . GLU A 1 110 ? 4.161 -4.380 -17.804 1.00 50.19 110 GLU A CA 1
ATOM 898 C C . GLU A 1 110 ? 3.335 -5.359 -16.954 1.00 50.19 110 GLU A C 1
ATOM 900 O O . GLU A 1 110 ? 2.372 -4.947 -16.306 1.00 50.19 110 GLU A O 1
ATOM 905 N N . GLU A 1 111 ? 3.725 -6.635 -16.902 1.00 50.25 111 GLU A N 1
ATOM 906 C CA . GLU A 1 111 ? 3.002 -7.684 -16.169 1.00 50.25 111 GLU A CA 1
ATOM 907 C C . GLU A 1 111 ? 3.462 -7.818 -14.699 1.00 50.25 111 GLU A C 1
ATOM 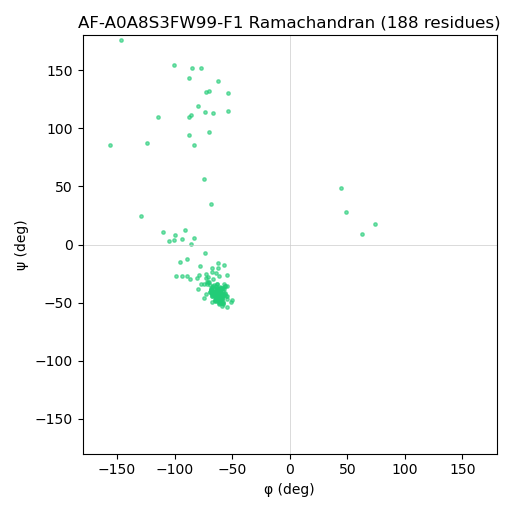909 O O . GLU A 1 111 ? 2.661 -8.161 -13.829 1.00 50.25 111 GLU A O 1
ATOM 914 N N . TYR A 1 112 ? 4.717 -7.452 -14.396 1.00 52.81 112 TYR A N 1
ATOM 915 C CA . TYR A 1 112 ? 5.350 -7.559 -13.070 1.00 52.81 112 TYR A CA 1
ATOM 916 C C . TYR A 1 112 ? 6.018 -6.241 -12.601 1.00 52.81 112 TYR A C 1
ATOM 918 O O . TYR A 1 112 ? 6.937 -6.234 -11.778 1.00 52.81 112 TYR A O 1
ATOM 926 N N . GLY A 1 113 ? 5.588 -5.082 -13.097 1.00 65.00 113 GLY A N 1
ATOM 927 C CA . GLY A 1 113 ? 6.083 -3.779 -12.635 1.00 65.00 113 GLY A CA 1
ATOM 928 C C . GLY A 1 113 ? 5.372 -3.304 -11.369 1.00 65.00 113 GLY A C 1
ATOM 929 O O . GLY A 1 113 ? 4.393 -2.565 -11.463 1.00 65.00 113 GLY A O 1
ATOM 930 N N . GLY A 1 114 ? 5.833 -3.730 -10.189 1.00 72.31 114 GLY A N 1
ATOM 931 C CA . GLY A 1 114 ? 5.328 -3.235 -8.906 1.00 72.31 114 GLY A CA 1
ATOM 932 C C . GLY A 1 114 ? 6.082 -1.983 -8.456 1.00 72.31 114 GLY A C 1
ATOM 933 O O . GLY A 1 114 ? 7.242 -2.091 -8.072 1.00 72.31 114 GLY A O 1
ATOM 934 N N . SER A 1 115 ? 5.441 -0.813 -8.478 1.00 88.94 115 SER A N 1
ATOM 935 C CA . SER A 1 115 ? 6.032 0.428 -7.953 1.00 88.94 115 SER A CA 1
ATOM 936 C C . SER A 1 115 ? 5.979 0.481 -6.425 1.00 88.94 115 SER A C 1
ATOM 938 O O . SER A 1 115 ? 5.059 -0.071 -5.818 1.00 88.94 115 SER A O 1
ATOM 940 N N . PHE A 1 116 ? 6.925 1.180 -5.791 1.00 92.06 116 PHE A N 1
ATOM 941 C CA . PHE A 1 116 ? 7.055 1.192 -4.323 1.00 92.06 116 PHE A CA 1
ATOM 942 C C . PHE A 1 116 ? 5.775 1.603 -3.561 1.00 92.06 116 PHE A C 1
ATOM 944 O O . PHE A 1 116 ? 5.452 1.029 -2.522 1.00 92.06 116 PHE A O 1
ATOM 951 N N . ASP A 1 117 ? 4.978 2.532 -4.096 1.00 94.12 117 ASP A N 1
ATOM 952 C CA . ASP A 1 117 ? 3.696 2.942 -3.498 1.00 94.12 117 ASP A CA 1
ATOM 953 C C . ASP A 1 117 ? 2.669 1.800 -3.385 1.00 94.12 117 ASP A C 1
ATOM 955 O O . ASP A 1 117 ? 1.853 1.798 -2.463 1.00 94.12 117 ASP A O 1
ATOM 959 N N . LEU A 1 118 ? 2.734 0.785 -4.253 1.00 94.50 118 LEU A N 1
ATOM 960 C CA . LEU A 1 118 ? 1.918 -0.423 -4.109 1.00 94.50 118 LEU A CA 1
ATOM 961 C C . LEU A 1 118 ? 2.316 -1.212 -2.863 1.00 94.50 118 LEU A C 1
ATOM 963 O O . LEU A 1 118 ? 1.447 -1.699 -2.148 1.00 94.50 118 LEU A O 1
ATOM 967 N N . PHE A 1 119 ? 3.609 -1.287 -2.551 1.00 95.81 119 PHE A N 1
ATOM 968 C CA . PHE A 1 119 ? 4.097 -1.972 -1.353 1.00 95.81 119 PHE A CA 1
ATOM 969 C C . PHE A 1 119 ? 3.755 -1.212 -0.074 1.00 95.81 119 PHE A C 1
ATOM 971 O O . PHE A 1 119 ? 3.508 -1.847 0.948 1.00 95.81 119 PHE A O 1
ATOM 978 N N . VAL A 1 120 ? 3.623 0.116 -0.141 1.00 96.88 120 VAL A N 1
ATOM 979 C CA . VAL A 1 120 ? 3.038 0.912 0.949 1.00 96.88 120 VAL A CA 1
ATOM 980 C C . VAL A 1 120 ? 1.569 0.535 1.168 1.00 96.88 120 VAL A C 1
ATOM 982 O O . VAL A 1 120 ? 1.172 0.290 2.306 1.00 96.88 120 VAL A O 1
ATOM 985 N N . CYS A 1 121 ? 0.764 0.392 0.104 1.00 95.62 121 CYS A N 1
ATOM 986 C CA . CYS A 1 121 ? -0.610 -0.110 0.241 1.00 95.62 121 CYS A CA 1
ATOM 987 C C . CYS A 1 121 ? -0.646 -1.506 0.876 1.00 95.62 121 CYS A C 1
ATOM 989 O O . CYS A 1 121 ? -1.418 -1.729 1.806 1.00 95.62 121 CYS A O 1
ATOM 991 N N . ILE A 1 122 ? 0.192 -2.435 0.409 1.00 95.56 122 ILE A N 1
ATOM 992 C CA . ILE A 1 122 ? 0.227 -3.803 0.943 1.00 95.56 122 ILE A CA 1
ATOM 993 C C . ILE A 1 122 ? 0.660 -3.799 2.410 1.00 95.56 122 ILE A C 1
ATOM 995 O O . ILE A 1 122 ? 0.042 -4.482 3.220 1.00 95.56 122 ILE A O 1
ATOM 999 N N . ALA A 1 123 ? 1.660 -2.998 2.781 1.00 97.38 123 ALA A N 1
ATOM 1000 C CA . ALA A 1 123 ? 2.086 -2.848 4.167 1.00 97.38 123 ALA A CA 1
ATOM 1001 C C . ALA A 1 123 ? 0.942 -2.358 5.064 1.00 97.38 123 ALA A C 1
ATOM 1003 O O . ALA A 1 123 ? 0.705 -2.940 6.121 1.00 97.38 123 ALA A O 1
ATOM 1004 N N . MET A 1 124 ? 0.184 -1.347 4.628 1.00 95.88 124 MET A N 1
ATOM 1005 C CA . MET A 1 124 ? -0.993 -0.882 5.367 1.00 95.88 124 MET A CA 1
ATOM 1006 C C . MET A 1 124 ? -2.044 -1.992 5.522 1.00 95.88 124 MET A C 1
ATOM 1008 O O . MET A 1 124 ? -2.502 -2.233 6.635 1.00 95.88 124 MET A O 1
ATOM 1012 N N . ILE A 1 125 ? -2.381 -2.721 4.449 1.00 94.75 125 ILE A N 1
ATOM 1013 C CA . ILE A 1 125 ? -3.320 -3.862 4.508 1.00 94.75 125 ILE A CA 1
ATOM 1014 C C . ILE A 1 125 ? -2.816 -4.925 5.498 1.00 94.75 125 ILE A C 1
ATOM 1016 O O . ILE A 1 125 ? -3.586 -5.422 6.319 1.00 94.75 125 ILE A O 1
ATOM 1020 N N . SER A 1 126 ? -1.520 -5.235 5.473 1.00 95.88 126 SER A N 1
ATOM 1021 C CA . SER A 1 126 ? -0.883 -6.183 6.391 1.00 95.88 126 SER A CA 1
ATOM 1022 C C . SER A 1 126 ? -0.936 -5.727 7.850 1.00 95.88 126 SER A C 1
ATOM 1024 O O . SER A 1 126 ? -1.099 -6.554 8.744 1.00 95.88 126 SER A O 1
ATOM 1026 N N . LEU A 1 127 ? -0.859 -4.424 8.126 1.00 96.31 127 LEU A N 1
ATOM 1027 C CA . LEU A 1 127 ? -1.030 -3.894 9.484 1.00 96.31 127 LEU A CA 1
ATOM 1028 C C . LEU A 1 127 ? -2.493 -3.946 9.950 1.00 96.31 127 LEU A C 1
ATOM 1030 O O . LEU A 1 127 ? -2.756 -4.085 11.144 1.00 96.31 127 LEU A O 1
ATOM 1034 N N . PHE A 1 128 ? -3.448 -3.945 9.020 1.00 94.94 128 PHE A N 1
ATOM 1035 C CA . PHE A 1 128 ? -4.861 -4.217 9.299 1.00 94.94 128 PHE A CA 1
ATOM 1036 C C . PHE A 1 128 ? -5.198 -5.712 9.353 1.00 94.94 128 PHE A C 1
ATOM 1038 O O . PHE A 1 128 ? -6.362 -6.074 9.516 1.00 94.94 128 PHE A O 1
ATOM 1045 N N . ARG A 1 129 ? -4.208 -6.609 9.264 1.00 95.06 129 ARG A N 1
ATOM 1046 C CA . ARG A 1 129 ? -4.438 -8.059 9.206 1.00 95.06 129 ARG A CA 1
ATOM 1047 C C . ARG A 1 129 ? -5.365 -8.560 10.309 1.00 95.06 129 ARG A C 1
ATOM 1049 O O . ARG A 1 129 ? -6.290 -9.297 10.008 1.00 95.06 129 ARG A O 1
ATOM 1056 N N . ALA A 1 130 ? -5.146 -8.171 11.563 1.00 94.94 130 ALA A N 1
ATOM 1057 C CA . ALA A 1 130 ? -5.969 -8.668 12.666 1.00 94.94 130 ALA A CA 1
ATOM 1058 C C . ALA A 1 130 ? -7.461 -8.351 12.455 1.00 94.94 130 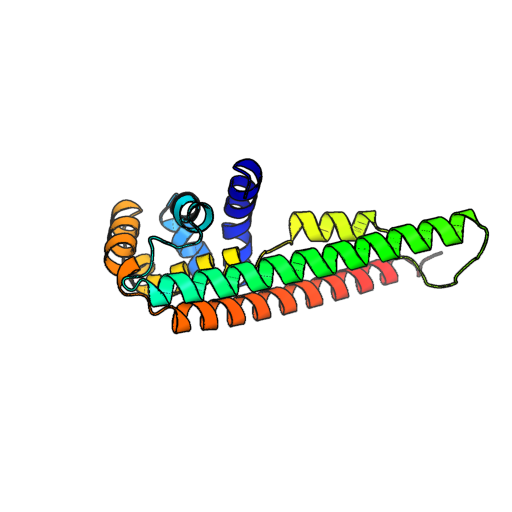ALA A C 1
ATOM 1060 O O . ALA A 1 130 ? -8.282 -9.262 12.461 1.00 94.94 130 ALA A O 1
ATOM 1061 N N . CYS A 1 131 ? -7.811 -7.094 12.154 1.00 93.38 131 CYS A N 1
ATOM 1062 C CA . CYS A 1 131 ? -9.214 -6.737 11.946 1.00 93.38 131 CYS A CA 1
ATOM 1063 C C . CYS A 1 131 ? -9.794 -7.303 10.644 1.00 93.38 131 CYS A C 1
ATOM 1065 O O . CYS A 1 131 ? -10.960 -7.676 10.625 1.00 93.38 131 CYS A O 1
ATOM 1067 N N . LEU A 1 132 ? -8.991 -7.441 9.585 1.00 93.75 132 LEU A N 1
ATOM 1068 C CA . LEU A 1 132 ? -9.411 -8.136 8.364 1.00 93.75 132 LEU A CA 1
ATOM 1069 C C . LEU A 1 132 ? -9.720 -9.615 8.629 1.00 93.75 132 LEU A C 1
ATOM 1071 O O . LEU A 1 132 ? -10.641 -10.181 8.048 1.00 93.75 132 LEU A O 1
ATOM 1075 N N . PHE A 1 133 ? -8.961 -10.278 9.498 1.00 95.94 133 PHE A N 1
ATOM 1076 C CA . PHE A 1 133 ? -9.223 -11.673 9.846 1.00 95.94 133 PHE A CA 1
ATOM 1077 C C . PHE A 1 133 ? -10.443 -11.819 10.760 1.00 95.94 133 PHE A C 1
ATOM 1079 O O . PHE A 1 133 ? -11.208 -12.760 10.560 1.00 95.94 133 PHE A O 1
ATOM 1086 N N . ASP A 1 134 ? -10.683 -10.862 11.654 1.00 95.56 134 ASP A N 1
ATOM 1087 C CA . ASP A 1 134 ? -11.825 -10.882 12.575 1.00 95.56 134 ASP A CA 1
ATOM 1088 C C . ASP A 1 134 ? -13.159 -10.459 11.929 1.00 95.56 134 ASP A C 1
ATOM 1090 O O . ASP A 1 134 ? -14.220 -10.899 12.375 1.00 95.56 134 ASP A O 1
ATOM 1094 N N . ALA A 1 135 ? -13.124 -9.638 10.873 1.00 94.81 135 ALA A N 1
ATOM 1095 C CA . ALA A 1 135 ? -14.319 -9.118 10.206 1.00 94.81 135 ALA A CA 1
ATOM 1096 C C . ALA A 1 135 ? -15.185 -10.223 9.579 1.00 94.81 135 ALA A C 1
ATOM 1098 O O . ALA A 1 135 ? -14.684 -11.164 8.970 1.00 94.81 135 ALA A O 1
ATOM 1099 N N . ARG A 1 136 ? -16.508 -10.121 9.666 1.00 93.94 136 ARG A N 1
ATOM 1100 C CA . ARG A 1 136 ? -17.423 -11.124 9.094 1.00 93.94 136 ARG A CA 1
ATOM 1101 C C . ARG A 1 136 ? -17.740 -10.857 7.631 1.00 93.94 136 ARG A C 1
ATOM 1103 O O . ARG A 1 136 ? -17.987 -11.802 6.886 1.00 93.94 136 ARG A O 1
ATOM 1110 N N . ASP A 1 137 ? -17.723 -9.588 7.248 1.00 91.25 137 ASP A N 1
ATOM 1111 C CA . ASP A 1 137 ? -18.062 -9.099 5.920 1.00 91.25 137 ASP A CA 1
ATOM 1112 C C . ASP A 1 137 ? -17.225 -7.864 5.538 1.00 91.25 137 ASP A C 1
ATOM 1114 O O . ASP A 1 137 ? -16.412 -7.358 6.320 1.00 91.25 137 ASP A O 1
ATOM 1118 N N . GLU A 1 138 ? -17.410 -7.401 4.301 1.00 89.94 138 GLU A N 1
ATOM 1119 C CA . GLU A 1 138 ? -16.756 -6.214 3.748 1.00 89.94 138 GLU A CA 1
ATOM 1120 C C . GLU A 1 138 ? -17.006 -4.948 4.579 1.00 89.94 138 GLU A C 1
ATOM 1122 O O . GLU A 1 138 ? -16.079 -4.164 4.793 1.00 89.94 138 GLU A O 1
ATOM 1127 N N . LEU A 1 139 ? -18.229 -4.731 5.069 1.00 90.00 139 LEU A N 1
ATOM 1128 C CA . LEU A 1 139 ? -18.582 -3.501 5.778 1.00 90.00 139 LEU A CA 1
ATOM 1129 C C . LEU A 1 139 ? -17.848 -3.413 7.119 1.00 90.00 139 LEU A C 1
ATOM 1131 O O . LEU A 1 139 ? -17.292 -2.362 7.448 1.00 90.00 139 LEU A O 1
ATOM 1135 N N . GLU A 1 140 ? -17.801 -4.519 7.865 1.00 93.00 140 GLU A N 1
ATOM 1136 C CA . GLU A 1 140 ? -17.057 -4.610 9.122 1.00 93.00 140 GLU A CA 1
ATOM 1137 C C . GLU A 1 140 ? -15.553 -4.407 8.891 1.00 93.00 140 GLU A C 1
ATOM 1139 O O . GLU A 1 140 ? -14.907 -3.642 9.613 1.00 93.00 140 GLU A O 1
ATOM 1144 N N . ALA A 1 141 ? -15.003 -5.016 7.836 1.00 92.56 141 ALA A N 1
ATOM 1145 C CA . ALA A 1 141 ? -13.601 -4.857 7.465 1.00 92.56 141 ALA A CA 1
ATOM 1146 C C . ALA A 1 141 ? -13.251 -3.398 7.124 1.00 92.56 141 ALA A C 1
ATOM 1148 O O . ALA A 1 141 ? -12.271 -2.853 7.643 1.00 92.56 141 ALA A O 1
ATOM 1149 N N . LEU A 1 142 ? -14.058 -2.740 6.285 1.00 90.44 142 LEU A N 1
ATOM 1150 C CA . LEU A 1 142 ? -13.839 -1.351 5.878 1.00 90.44 142 LEU A CA 1
ATOM 1151 C C . LEU A 1 142 ? -13.981 -0.376 7.051 1.00 90.44 142 LEU A C 1
ATOM 1153 O O . LEU A 1 142 ? -13.158 0.535 7.171 1.00 90.44 142 LEU A O 1
ATOM 1157 N N . SER A 1 143 ? -14.971 -0.571 7.931 1.00 91.06 143 SER A N 1
ATOM 1158 C CA . SER A 1 143 ? -15.117 0.246 9.146 1.00 91.06 143 SER A CA 1
ATOM 1159 C C . SER A 1 143 ? -13.883 0.112 10.034 1.00 91.06 143 SER A C 1
ATOM 1161 O O . SER A 1 143 ? -13.277 1.112 10.422 1.00 91.06 143 SER A O 1
ATOM 1163 N N . ALA A 1 144 ? -13.435 -1.124 10.273 1.00 91.81 144 ALA A N 1
ATOM 1164 C CA . ALA A 1 144 ? -12.278 -1.380 11.118 1.00 91.81 144 ALA A CA 1
ATOM 1165 C C . ALA A 1 144 ? -10.978 -0.791 10.544 1.00 91.81 144 ALA A C 1
ATOM 1167 O O . ALA A 1 144 ? -10.132 -0.312 11.301 1.00 91.81 144 ALA A O 1
ATOM 1168 N N . ILE A 1 145 ? -10.808 -0.798 9.217 1.00 91.44 145 ILE A N 1
ATOM 1169 C CA . ILE A 1 145 ? -9.684 -0.125 8.551 1.00 91.44 145 ILE A CA 1
ATOM 1170 C C . ILE A 1 145 ? -9.760 1.389 8.759 1.00 91.44 145 ILE A C 1
ATOM 1172 O O . ILE A 1 145 ? -8.768 2.002 9.150 1.00 91.44 145 ILE A O 1
ATOM 1176 N N . GLN A 1 146 ? -10.922 2.002 8.520 1.00 89.56 146 GLN A N 1
ATOM 1177 C CA . GLN A 1 146 ? -11.094 3.453 8.638 1.00 89.56 146 GLN A CA 1
ATOM 1178 C C . GLN A 1 146 ? -10.815 3.962 10.056 1.00 89.56 146 GLN A C 1
ATOM 1180 O O . GLN A 1 146 ? -10.175 5.001 10.217 1.00 89.56 146 GLN A O 1
ATOM 1185 N N . GLU A 1 147 ? -11.248 3.218 11.073 1.00 90.69 147 GLU A N 1
ATOM 1186 C CA . GLU A 1 147 ? -11.009 3.542 12.483 1.00 90.69 147 GLU A CA 1
ATOM 1187 C C . GLU A 1 147 ? -9.523 3.469 12.858 1.00 90.69 147 GLU A C 1
ATOM 1189 O O . GLU A 1 147 ? -9.043 4.260 13.670 1.00 90.69 147 GLU A O 1
ATOM 1194 N N . ARG A 1 148 ? -8.778 2.539 12.251 1.00 90.12 148 ARG A N 1
ATOM 1195 C CA . ARG A 1 148 ? -7.369 2.271 12.577 1.00 90.12 148 ARG A CA 1
ATOM 1196 C C . ARG A 1 148 ? -6.377 3.000 11.682 1.00 90.12 148 ARG A C 1
ATOM 1198 O O . ARG A 1 148 ? -5.208 3.087 12.041 1.00 90.12 148 ARG A O 1
ATOM 1205 N N . GLN A 1 149 ? -6.796 3.538 10.535 1.00 89.00 149 GLN A N 1
ATOM 1206 C CA . GLN A 1 149 ? -5.856 4.133 9.577 1.00 89.00 149 GLN A CA 1
ATOM 1207 C C . GLN A 1 149 ? -5.006 5.235 10.226 1.00 89.00 149 GLN A C 1
ATOM 1209 O O . GLN A 1 149 ? -3.791 5.242 10.083 1.00 89.00 149 GLN A O 1
ATOM 1214 N N . LYS A 1 150 ? -5.635 6.093 11.041 1.00 90.19 150 LYS A N 1
ATOM 1215 C CA . LYS A 1 150 ? -4.990 7.242 11.687 1.00 90.19 150 LYS A CA 1
ATOM 1216 C C . LYS A 1 150 ? -4.067 6.869 12.842 1.00 90.19 150 LYS A C 1
ATOM 1218 O O . LYS A 1 150 ? -3.396 7.749 13.361 1.00 90.19 150 LYS A O 1
ATOM 1223 N N . THR A 1 151 ? -4.039 5.602 13.244 1.00 92.31 151 THR A N 1
ATOM 1224 C CA . THR A 1 151 ? -3.157 5.105 14.305 1.00 92.31 151 THR A CA 1
ATOM 1225 C C . THR A 1 151 ? -1.926 4.394 13.748 1.00 92.31 151 THR A C 1
ATOM 1227 O O . THR A 1 151 ? -1.179 3.794 14.516 1.00 92.31 151 THR A O 1
ATOM 1230 N N . LEU A 1 152 ? -1.745 4.380 12.424 1.00 94.69 152 LEU A N 1
ATOM 1231 C CA . LEU A 1 152 ? -0.576 3.779 11.795 1.00 94.69 152 LEU A CA 1
ATOM 1232 C C . LEU A 1 152 ? 0.677 4.612 12.071 1.00 94.69 152 LEU A C 1
ATOM 1234 O O . LEU A 1 152 ? 0.692 5.816 11.834 1.00 94.69 152 LEU A O 1
ATOM 1238 N N . ASP A 1 153 ? 1.745 3.939 12.493 1.00 95.81 153 ASP A N 1
ATOM 1239 C CA . ASP A 1 153 ? 3.088 4.511 12.544 1.00 95.81 153 ASP A CA 1
ATOM 1240 C C . ASP A 1 153 ? 3.700 4.477 11.135 1.00 95.81 153 ASP A C 1
ATOM 1242 O O . ASP A 1 153 ? 3.875 3.406 10.540 1.00 95.81 153 ASP A O 1
ATOM 1246 N N . VAL A 1 154 ? 4.040 5.648 10.591 1.00 97.25 154 VAL A N 1
ATOM 1247 C CA . VAL A 1 154 ? 4.619 5.758 9.245 1.00 97.25 154 VAL A CA 1
ATOM 1248 C C . VAL A 1 154 ? 5.922 4.975 9.093 1.00 97.25 154 VAL A C 1
ATOM 1250 O O . VAL A 1 154 ? 6.147 4.354 8.056 1.00 97.25 154 VAL A O 1
ATOM 1253 N N . ARG A 1 155 ? 6.780 4.945 10.117 1.00 96.94 155 ARG A N 1
ATOM 1254 C CA . ARG A 1 155 ? 8.067 4.241 10.057 1.00 96.94 155 ARG A CA 1
ATOM 1255 C C . ARG A 1 155 ? 7.841 2.740 10.001 1.00 96.94 155 ARG A C 1
ATOM 1257 O O . ARG A 1 155 ? 8.534 2.047 9.258 1.00 96.94 155 ARG A O 1
ATOM 1264 N N . GLN A 1 156 ? 6.847 2.245 10.737 1.00 97.81 156 GLN A N 1
ATOM 1265 C CA . GLN A 1 156 ? 6.443 0.844 10.664 1.00 97.81 156 GLN A CA 1
ATOM 1266 C C . GLN A 1 156 ? 5.895 0.493 9.276 1.00 97.81 156 GLN A C 1
ATOM 1268 O O . GLN A 1 156 ? 6.293 -0.526 8.709 1.00 97.81 156 GLN A O 1
ATOM 1273 N N . VAL A 1 157 ? 5.023 1.339 8.716 1.00 98.06 157 VAL A N 1
ATOM 1274 C CA . VAL A 1 157 ? 4.473 1.156 7.363 1.00 98.06 157 VAL A CA 1
ATOM 1275 C C . VAL A 1 157 ? 5.596 1.088 6.328 1.00 98.06 157 VAL A C 1
ATOM 1277 O O . VAL A 1 157 ? 5.650 0.137 5.552 1.00 98.06 157 VAL A O 1
ATOM 1280 N N . LEU A 1 158 ? 6.510 2.061 6.332 1.00 97.88 158 LEU A N 1
ATOM 1281 C CA . LEU A 1 158 ? 7.600 2.140 5.357 1.00 97.88 158 LEU A CA 1
ATOM 1282 C C . LEU A 1 158 ? 8.597 0.986 5.507 1.00 97.88 158 LEU A C 1
ATOM 1284 O O . LEU A 1 158 ? 8.988 0.389 4.507 1.00 97.88 158 LEU A O 1
ATOM 1288 N N . SER A 1 159 ? 8.949 0.609 6.741 1.00 97.94 159 SER A N 1
ATOM 1289 C CA . SER A 1 159 ? 9.833 -0.536 6.986 1.00 97.94 159 SER A CA 1
ATOM 1290 C C . SER A 1 159 ? 9.218 -1.848 6.494 1.00 97.94 159 SER A C 1
ATOM 1292 O O . SER A 1 159 ? 9.908 -2.675 5.897 1.00 97.94 159 SER A O 1
ATOM 1294 N N . LEU A 1 160 ? 7.914 -2.047 6.709 1.00 98.38 160 LEU A N 1
ATOM 1295 C CA . LEU A 1 160 ? 7.218 -3.224 6.200 1.00 98.38 160 LEU A CA 1
ATOM 1296 C C . LEU A 1 160 ? 7.108 -3.191 4.668 1.00 98.38 160 LEU A C 1
ATOM 1298 O O . LEU A 1 160 ? 7.308 -4.221 4.027 1.00 98.38 160 LEU A O 1
ATOM 1302 N N . ALA A 1 161 ? 6.850 -2.025 4.072 1.00 97.62 161 ALA A N 1
ATOM 1303 C CA . ALA A 1 161 ? 6.802 -1.862 2.620 1.00 97.62 161 ALA A CA 1
ATOM 1304 C C . ALA A 1 161 ? 8.135 -2.250 1.958 1.00 97.62 161 ALA A C 1
ATOM 1306 O O . ALA A 1 161 ? 8.140 -2.999 0.984 1.00 97.62 161 ALA A O 1
ATOM 1307 N N . GLU A 1 162 ? 9.265 -1.825 2.524 1.00 95.00 162 GLU A N 1
ATOM 1308 C CA . GLU A 1 162 ? 10.604 -2.172 2.033 1.00 95.00 162 GLU A CA 1
ATOM 1309 C C . GLU A 1 162 ? 10.899 -3.680 2.129 1.00 95.00 162 GLU A C 1
ATOM 1311 O O . GLU A 1 162 ? 11.449 -4.286 1.201 1.00 95.00 162 GLU A O 1
ATOM 1316 N N . GLN A 1 163 ? 10.474 -4.325 3.219 1.00 96.12 163 GLN A N 1
ATOM 1317 C CA . GLN A 1 163 ? 10.595 -5.778 3.372 1.00 96.12 163 GLN A CA 1
ATOM 1318 C C . GLN A 1 163 ? 9.776 -6.526 2.314 1.00 96.12 163 GLN A C 1
ATOM 1320 O O . GLN A 1 163 ? 10.287 -7.448 1.673 1.00 96.12 163 GLN A O 1
ATOM 1325 N N . LEU A 1 164 ? 8.527 -6.111 2.093 1.00 95.44 164 LEU A N 1
ATOM 1326 C CA . LEU A 1 164 ? 7.641 -6.704 1.089 1.00 95.44 164 LEU A CA 1
ATOM 1327 C C . LEU A 1 164 ? 8.174 -6.486 -0.332 1.00 95.44 164 LEU A C 1
ATOM 1329 O O . LEU A 1 164 ? 8.178 -7.421 -1.135 1.00 95.44 164 LEU A O 1
ATOM 1333 N N . PHE A 1 165 ? 8.694 -5.292 -0.624 1.00 92.00 165 PHE A N 1
ATOM 1334 C CA . PHE A 1 165 ? 9.358 -4.991 -1.890 1.00 92.00 165 PHE A CA 1
ATOM 1335 C C . PHE A 1 165 ? 10.571 -5.900 -2.117 1.00 92.00 165 PHE A C 1
ATOM 1337 O O . PHE A 1 165 ? 10.746 -6.473 -3.190 1.00 92.00 165 PHE A O 1
ATOM 1344 N N . THR A 1 166 ? 11.375 -6.130 -1.079 1.00 89.94 166 THR A N 1
ATOM 1345 C CA . THR A 1 166 ? 12.526 -7.039 -1.150 1.00 89.94 166 THR A CA 1
ATOM 1346 C C . THR A 1 166 ? 12.106 -8.486 -1.427 1.00 89.94 166 THR A C 1
ATOM 1348 O O . THR A 1 166 ? 12.745 -9.170 -2.232 1.00 89.94 166 THR A O 1
ATOM 1351 N N . ILE A 1 167 ? 11.042 -8.972 -0.776 1.00 91.25 167 ILE A N 1
ATOM 1352 C CA . ILE A 1 167 ? 10.476 -10.311 -1.026 1.00 91.25 167 ILE A CA 1
ATOM 1353 C C . ILE A 1 167 ? 10.051 -10.428 -2.490 1.00 91.25 167 ILE A C 1
ATOM 1355 O O . ILE A 1 167 ? 10.415 -11.390 -3.170 1.00 91.25 167 ILE A O 1
ATOM 1359 N N . TYR A 1 168 ? 9.348 -9.415 -2.989 1.00 90.69 168 TYR A N 1
ATOM 1360 C CA . TYR A 1 168 ? 8.911 -9.352 -4.372 1.00 90.69 168 TYR A CA 1
ATOM 1361 C C . TYR A 1 168 ? 10.077 -9.385 -5.368 1.00 90.69 168 TYR A C 1
ATOM 1363 O O . TYR A 1 168 ? 10.102 -10.228 -6.265 1.00 90.69 168 TYR A O 1
ATOM 1371 N N . CYS A 1 169 ? 11.093 -8.541 -5.177 1.00 85.69 169 CYS A N 1
ATOM 1372 C CA . CYS A 1 169 ? 12.274 -8.504 -6.039 1.00 85.69 169 CYS A CA 1
ATOM 1373 C C . CYS A 1 169 ? 12.997 -9.859 -6.096 1.00 85.69 169 CYS A C 1
ATOM 1375 O O . CYS A 1 169 ? 13.402 -10.301 -7.172 1.00 85.69 169 CYS A O 1
ATOM 1377 N N . LYS A 1 170 ? 13.113 -10.564 -4.961 1.00 86.56 170 LYS A N 1
ATOM 1378 C CA . LYS A 1 170 ? 13.687 -11.921 -4.913 1.00 86.56 170 LYS A CA 1
ATOM 1379 C C . LYS A 1 170 ? 12.846 -12.929 -5.695 1.00 86.56 170 LYS A C 1
ATOM 1381 O O . LYS A 1 170 ? 13.405 -13.769 -6.403 1.00 86.56 170 LYS A O 1
ATOM 1386 N N . HIS A 1 171 ? 11.522 -12.841 -5.583 1.00 86.38 171 HIS A N 1
ATOM 1387 C CA . HIS A 1 171 ? 10.607 -13.695 -6.332 1.00 86.38 171 HIS A CA 1
ATOM 1388 C C . HIS A 1 171 ? 10.776 -13.488 -7.843 1.00 86.38 171 HIS A C 1
ATOM 1390 O O . HIS A 1 171 ? 11.013 -14.452 -8.571 1.00 86.38 171 HIS A O 1
ATOM 1396 N N . ILE A 1 172 ? 10.767 -12.234 -8.307 1.00 82.00 172 ILE A N 1
ATOM 1397 C CA . ILE A 1 172 ? 10.961 -11.905 -9.725 1.00 82.00 172 ILE A CA 1
ATOM 1398 C C . ILE A 1 172 ? 12.340 -12.349 -10.228 1.00 82.00 172 ILE A C 1
ATOM 1400 O O . ILE A 1 172 ? 12.425 -12.983 -11.277 1.00 82.00 172 ILE A O 1
ATOM 1404 N N . ALA A 1 173 ? 13.418 -12.108 -9.476 1.00 79.38 173 ALA A N 1
ATOM 1405 C CA . ALA A 1 173 ? 14.762 -12.552 -9.860 1.00 79.38 173 ALA A CA 1
ATOM 1406 C C . ALA A 1 173 ? 14.861 -14.082 -10.016 1.00 79.38 173 ALA A C 1
ATOM 1408 O O . ALA A 1 173 ? 15.509 -14.585 -10.941 1.00 79.38 173 ALA A O 1
ATOM 1409 N N . THR A 1 174 ? 14.181 -14.827 -9.139 1.00 80.88 174 THR A N 1
ATOM 1410 C CA . THR A 1 174 ? 14.123 -16.293 -9.207 1.00 80.88 174 THR A CA 1
ATOM 1411 C C . THR A 1 174 ? 13.346 -16.751 -10.441 1.00 80.88 174 THR A C 1
ATOM 1413 O O . THR A 1 174 ? 13.816 -17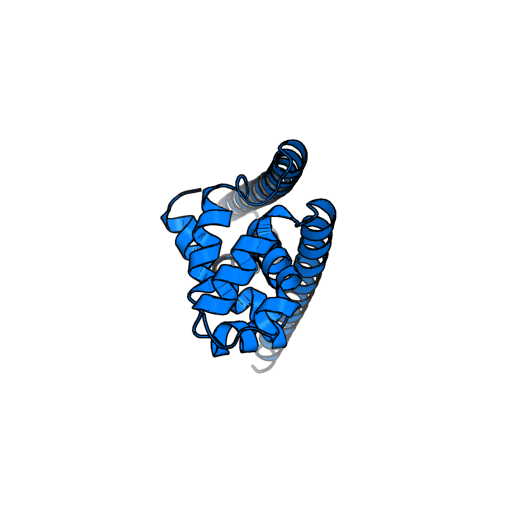.625 -11.168 1.00 80.88 174 THR A O 1
ATOM 1416 N N . MET A 1 175 ? 12.197 -16.131 -10.728 1.00 75.00 175 MET A N 1
ATOM 1417 C CA . MET A 1 175 ? 11.405 -16.449 -11.921 1.00 75.00 175 MET A CA 1
ATOM 1418 C C . MET A 1 175 ? 12.165 -16.153 -13.218 1.00 75.00 175 MET A C 1
ATOM 1420 O O . MET A 1 175 ? 12.227 -17.016 -14.090 1.00 75.00 175 MET A O 1
ATOM 1424 N N . SER A 1 176 ? 12.808 -14.988 -13.333 1.00 68.31 176 SER A N 1
ATOM 1425 C CA . SER A 1 176 ? 13.611 -14.625 -14.510 1.00 68.31 176 SER A CA 1
ATOM 1426 C C . SER A 1 176 ? 14.763 -15.605 -14.758 1.00 68.31 176 SER A C 1
ATOM 1428 O O . SER A 1 176 ? 15.031 -15.982 -15.900 1.00 68.31 176 SER A O 1
ATOM 1430 N N . SER A 1 177 ? 15.412 -16.084 -13.692 1.00 66.25 177 SER A N 1
ATOM 1431 C CA . SER A 1 177 ? 16.463 -17.107 -13.791 1.00 66.25 177 SER A CA 1
ATOM 1432 C C . SER A 1 177 ? 15.923 -18.449 -14.308 1.00 66.25 177 SER A C 1
ATOM 1434 O O . SER A 1 177 ? 16.555 -19.084 -15.151 1.00 66.25 177 SER A O 1
ATOM 1436 N N . LEU A 1 178 ? 14.735 -18.869 -13.857 1.00 61.59 178 LEU A N 1
ATOM 1437 C CA . LEU A 1 178 ? 14.084 -20.103 -14.317 1.00 61.59 178 LEU A CA 1
ATOM 1438 C C . LEU A 1 178 ? 13.643 -20.019 -15.784 1.00 61.59 178 LEU A C 1
ATOM 1440 O O . LEU A 1 178 ? 13.827 -20.978 -16.529 1.00 61.59 178 LEU A O 1
ATOM 1444 N N . VAL A 1 179 ? 13.112 -18.870 -16.213 1.00 59.41 179 VAL A N 1
ATOM 1445 C CA . VAL A 1 179 ? 12.751 -18.625 -17.620 1.00 59.41 179 VAL A CA 1
ATOM 1446 C C . VAL A 1 179 ? 13.989 -18.684 -18.518 1.00 59.41 179 VAL A C 1
ATOM 1448 O O . VAL A 1 179 ? 13.942 -19.278 -19.593 1.00 59.41 179 VAL A O 1
ATOM 1451 N N . THR A 1 180 ? 15.118 -18.144 -18.052 1.00 55.19 180 THR A N 1
ATOM 1452 C CA . THR A 1 180 ? 16.389 -18.175 -18.795 1.00 55.19 180 THR A CA 1
ATOM 1453 C C . THR A 1 180 ? 16.909 -19.607 -18.956 1.00 55.19 180 THR A C 1
ATOM 1455 O O . THR A 1 180 ? 17.293 -20.005 -20.052 1.00 55.19 180 THR A O 1
ATOM 1458 N N . LEU A 1 181 ? 16.853 -20.418 -17.892 1.00 54.22 181 LEU A N 1
ATOM 1459 C CA . LEU A 1 181 ? 17.240 -21.834 -17.939 1.00 54.22 181 LEU A CA 1
ATOM 1460 C C . LEU A 1 181 ? 16.329 -22.662 -18.856 1.00 54.22 181 LEU A C 1
ATOM 1462 O O . LEU A 1 181 ? 16.817 -23.501 -19.615 1.00 54.22 181 LEU A O 1
ATOM 1466 N N . ALA A 1 182 ? 15.019 -22.410 -18.821 1.00 47.31 182 ALA A N 1
ATOM 1467 C CA . ALA A 1 182 ? 14.063 -23.074 -19.700 1.00 47.31 182 ALA A CA 1
ATOM 1468 C C . ALA A 1 182 ? 14.321 -22.740 -21.177 1.00 47.31 182 ALA A C 1
ATOM 1470 O O . ALA A 1 182 ? 14.302 -23.648 -22.001 1.00 47.31 182 ALA A O 1
ATOM 1471 N N . ALA A 1 183 ? 14.640 -21.484 -21.509 1.00 48.66 183 ALA A N 1
ATOM 1472 C CA . ALA A 1 183 ? 14.981 -21.084 -22.875 1.00 48.66 183 ALA A CA 1
ATOM 1473 C C . ALA A 1 183 ? 16.252 -21.790 -23.383 1.00 48.66 183 ALA A C 1
ATOM 1475 O O . ALA A 1 183 ? 16.242 -22.360 -24.468 1.00 48.66 183 ALA A O 1
ATOM 1476 N N . THR A 1 184 ? 17.303 -21.878 -22.558 1.00 45.97 184 THR A N 1
ATOM 1477 C CA . THR A 1 184 ? 18.547 -22.582 -22.935 1.00 45.97 184 THR A CA 1
ATOM 1478 C C . THR A 1 184 ? 18.392 -24.101 -23.074 1.00 45.97 184 THR A C 1
ATOM 1480 O O . THR A 1 184 ? 19.208 -24.747 -23.723 1.00 45.97 184 THR A O 1
ATOM 1483 N N . SER A 1 185 ? 17.349 -24.688 -22.476 1.00 41.69 185 SER A N 1
ATOM 1484 C CA . SER A 1 185 ? 17.058 -26.123 -22.579 1.00 41.69 185 SER A CA 1
ATOM 1485 C C . SER A 1 185 ? 16.404 -26.515 -23.909 1.00 41.69 185 SER A C 1
ATOM 1487 O O . SER A 1 185 ? 16.404 -27.701 -24.238 1.00 41.69 185 SER A O 1
ATOM 1489 N N . PHE A 1 186 ? 15.826 -25.563 -24.646 1.00 43.06 186 PHE A N 1
ATOM 1490 C CA . PHE A 1 186 ? 15.211 -25.815 -25.953 1.00 43.06 186 PHE A CA 1
ATOM 1491 C C . PHE A 1 186 ? 16.194 -25.669 -27.126 1.00 43.06 186 PHE A C 1
ATOM 1493 O O . PHE A 1 186 ? 15.898 -26.171 -28.203 1.00 43.06 186 PHE A O 1
ATOM 1500 N N . ASP A 1 187 ? 17.385 -25.101 -26.907 1.00 42.81 187 ASP A N 1
ATOM 1501 C CA . ASP A 1 187 ? 18.405 -24.886 -27.949 1.00 42.81 187 ASP A CA 1
ATOM 1502 C C . ASP A 1 187 ? 19.421 -26.051 -28.099 1.00 42.81 187 ASP A C 1
ATOM 1504 O O . ASP A 1 187 ? 20.450 -25.892 -28.751 1.00 42.81 187 ASP A O 1
ATOM 1508 N N . ILE A 1 188 ? 19.179 -27.230 -27.497 1.00 42.53 188 ILE A N 1
ATOM 1509 C CA . ILE A 1 188 ? 20.112 -28.390 -27.537 1.00 42.53 188 ILE A CA 1
ATOM 1510 C C . ILE A 1 188 ? 19.585 -29.569 -28.391 1.00 42.53 188 ILE A C 1
ATOM 1512 O O . ILE A 1 188 ? 20.175 -30.647 -28.403 1.00 42.53 188 ILE A O 1
ATOM 1516 N N . ILE A 1 189 ? 18.509 -29.400 -29.163 1.00 43.50 189 ILE A N 1
ATOM 1517 C CA . ILE A 1 189 ? 18.087 -30.421 -30.139 1.00 43.50 189 ILE A CA 1
ATOM 1518 C C . ILE A 1 189 ? 17.992 -29.789 -31.527 1.00 43.50 189 ILE A C 1
ATOM 1520 O O . ILE A 1 189 ? 16.922 -29.342 -31.918 1.00 43.50 189 ILE A O 1
ATOM 1524 N N . ASP A 1 190 ? 19.122 -29.778 -32.234 1.00 36.06 190 ASP A N 1
ATOM 1525 C CA . ASP A 1 190 ? 19.224 -29.933 -33.693 1.00 36.06 190 ASP A CA 1
ATOM 1526 C C . ASP A 1 190 ? 20.615 -30.482 -34.062 1.00 36.06 190 ASP A C 1
ATOM 1528 O O . ASP A 1 190 ? 21.634 -29.917 -33.593 1.00 36.06 190 ASP A O 1
#

Foldseek 3Di:
DDPVVLVLLLVCLLVLCCLLPVPLSVLCVVQVAPVSVVCSVCVVVVNCPQAQDNVLSVVSNVVLVVQVVVVVVVVVVVVVVVVVVVVCVVVVNDDPDDDPDPVVVVVCCSNQVNRLSSLLSSLLSVVLSVQSNVDPHNVSSVVSSVVCRHVDDSVSSNVSSVVSVVSSVVVSVVVVVVVVVVVVVVPPDD

InterPro domains:
  IPR000195 Rab-GAP-TBC domain [PS50086] (1-68)
  IPR035969 Rab-GAP-TBC domain superfamily [SSF47923] (4-165)

Secondary structure (DSSP, 8-state):
--HHHHHHHHHHHHHHHHHH-HHHHHHHHHTT-THHHHHHHHHHTTTTTT-SSHHHHHHHHHHHHHHHHHHHHHHHHHHHHHHHHHHHHTTT---------HHHHHHHHHHS---HHHHHHHHHHHHTHHHHHH-SSHHHHHHHHHHHHTT--HHHHHHHHHHHHHHHHHHHHHHHHHHHHHHHHHTT--

Mean predicted aligned error: 9.39 Å

Organism: NCBI:txid392030

Solvent-accessible surface area (backbone atoms only — not comparable to full-atom values): 10669 Å² total; per-residue (Å²): 138,50,75,69,56,52,57,52,53,42,68,45,46,62,60,51,37,40,74,74,38,49,70,58,35,55,50,49,60,73,37,69,41,66,56,54,61,59,48,47,58,39,63,76,53,56,40,62,82,38,40,71,49,69,67,46,29,48,52,54,38,53,53,48,50,48,52,54,50,49,55,51,50,55,51,51,52,51,52,53,50,50,55,50,50,56,54,36,50,76,69,70,51,85,71,97,65,90,74,79,56,66,72,60,57,52,52,48,46,74,77,65,61,80,55,71,63,57,29,42,52,50,26,51,53,60,72,40,40,66,52,55,68,69,34,89,40,39,68,53,27,52,50,51,44,64,73,46,38,50,72,52,55,54,68,59,34,50,54,43,11,52,52,49,46,51,54,47,54,53,51,51,54,52,51,55,52,52,54,53,53,54,56,62,65,66,75,74,78,130